Protein AF-A0A8J7QX78-F1 (afdb_monomer)

Nearest PDB structures (foldseek):
  8t4i-assembly1_B  TM=1.855E-01  e=2.824E+00  Homo sapiens
  8qoe-assembly1_A  TM=1.540E-01  e=3.090E+00  Bacillus subtilis

Radius of gyration: 25.8 Å; Cα contacts (8 Å, |Δi|>4): 229; chains: 1; bounding box: 63×53×69 Å

Secondary structure (DSSP, 8-state):
---HHHHHHHHHHHHHHHHHHHHHHHHHHHHHHTTSS-HHHHHHHHHHHHHHHHHHHHHHHHHHHHHHHHHHHHHHHHHH-TTSHHHHHHHHHHHHHHHHHHHS-HHHHHHHHHHHHHHHHHHHHHTSS-HHHHHHHHHHHHHHHHHHHHHHHHHHHHHHHHHHHHHHHHHHHHHHHHHHHHHHHTTSS-HHHHHHHHHHHHHHHHHHHHHHHHHHHHHHHHHHHHHHHHHHHHS--TT----TTT-PPPP-PPPHHHHS-PEEETTEEE-HHHHHHHHHHHHHHHH---HHHHHHHHHHHHHHHHTTT--HHHHHHHHHHHHTT--

Solvent-accessible surface area (backbone atoms only — not comparable to full-atom values): 18054 Å² total; per-residue (Å²): 131,80,57,72,70,57,52,54,52,51,41,55,51,38,52,51,54,41,52,52,39,53,49,52,53,39,51,52,24,48,37,39,74,72,62,79,38,60,63,81,75,45,48,65,56,50,53,50,44,48,54,50,41,51,57,37,51,58,50,41,50,58,40,48,54,52,50,50,53,50,46,53,50,48,53,56,51,42,72,75,39,82,83,48,84,62,38,58,59,49,50,55,48,47,49,54,52,52,50,54,59,69,66,52,55,66,66,58,51,55,47,52,52,43,53,50,55,34,47,53,55,40,37,44,74,71,64,76,42,52,70,68,58,50,53,53,54,49,52,58,46,49,56,50,52,51,54,52,49,52,54,45,52,54,52,50,51,55,49,49,51,52,39,62,65,44,48,62,54,49,53,49,48,54,49,50,53,52,51,50,50,50,40,37,73,76,63,78,41,56,71,71,58,44,52,56,55,46,54,57,46,52,54,51,42,52,53,52,53,53,50,43,51,52,48,49,53,46,49,54,57,50,51,51,51,54,48,50,44,52,45,48,67,75,52,70,55,91,76,63,66,75,44,57,79,71,49,59,74,72,77,82,65,73,50,73,77,72,66,42,72,58,46,74,56,90,94,44,73,30,38,65,64,56,43,46,53,52,35,48,52,54,48,29,68,76,67,72,45,59,73,70,59,33,51,54,50,51,56,50,51,41,49,59,35,35,76,72,73,39,52,75,64,56,25,43,50,51,53,41,38,54,72,70,67,58,126

Foldseek 3Di:
DDDPVVLLVQLLVLLVQLVVLLVVLLVLLVCCVVVVDPQVVSVVVNVVSLVSLVVSVVVNVVSLVVLVVVLVVLVVVCVVCVDDPVNVVSVVSNVSSVVSVVPRDLVSLLVSLVSNLLVLLQCVLVVVDDPVRSVVVLVVSVVSLVVSVVVLVVVLVVLVVVLVVLVVVLVVLVVVLVVLVVCVVVPVDDPVVSVVVNVVSVVVNVVSVVLSVLSVQLSVLSVVSSVVSVCCSVCVDSPDHPGSVVSDDRPDRCDVLNSQQFDDQPNDTHHLVRLLVLLLVLLCVVPVDDSVVSNVVLVVQLVVVVVVVDDSSRSSSVSNCVSVVND

Mean predicted aligned error: 10.81 Å

pLDDT: mean 86.34, std 10.12, range [42.53, 98.62]

Sequence (327 aa):
MAEPSDLLNKFRKCVQEIEEMIGRLQDLARLVRSGEIPKEAAEPLKDEYMRGLLGHAERFFTLEDGLEAERARIRLELERHRSSKKTRALEARIGQIEDAFKSVNLQVELMTVKYYLMFLSSAMKRGEMTKEEFDKQRDVYRHFLDSVAERWAYQKNELNKGISGLEPQLESITSDLKELWVRHTVGEIPQAEYNSARTRLEEKLKSVESSIEKYRRYIDAVDARVFECYLLYTQPNPEVSFDFESITPPEELPKITDLEGKVKVGDELLTPQELYDRTLYQYSLIWGMGSASTKSNLEKDIRKLMEKGMTREQALVYLNESVRGKR

Structure (mmCIF, N/CA/C/O backbone):
data_AF-A0A8J7QX78-F1
#
_entry.id   AF-A0A8J7QX78-F1
#
loop_
_atom_site.group_PDB
_atom_site.id
_atom_site.type_symbol
_atom_site.label_atom_id
_atom_site.label_alt_id
_atom_site.label_comp_id
_atom_site.label_asym_id
_atom_site.label_entity_id
_atom_site.label_seq_id
_atom_site.pdbx_PDB_ins_code
_atom_site.Cartn_x
_atom_site.Cartn_y
_atom_site.Cartn_z
_atom_site.occupancy
_atom_site.B_iso_or_equiv
_atom_site.auth_seq_id
_atom_site.auth_comp_id
_atom_site.auth_asym_id
_atom_site.auth_atom_id
_atom_site.pdbx_PDB_model_num
ATOM 1 N N . MET A 1 1 ? 26.002 19.040 -6.452 1.00 47.28 1 MET A N 1
ATOM 2 C CA . MET A 1 1 ? 24.983 18.263 -5.716 1.00 47.28 1 MET A CA 1
ATOM 3 C C . MET A 1 1 ? 23.673 19.009 -5.864 1.00 47.28 1 MET A C 1
ATOM 5 O O . MET A 1 1 ? 23.673 20.205 -5.602 1.00 47.28 1 MET A O 1
ATOM 9 N N . ALA A 1 2 ? 22.631 18.365 -6.394 1.00 51.84 2 ALA A N 1
ATOM 10 C CA . ALA A 1 2 ? 21.317 18.990 -6.544 1.00 51.84 2 ALA A CA 1
ATOM 11 C C . ALA A 1 2 ? 20.774 19.419 -5.173 1.00 51.84 2 ALA A C 1
ATOM 13 O O . ALA A 1 2 ? 21.079 18.775 -4.166 1.00 51.84 2 ALA A O 1
ATOM 14 N N . GLU A 1 3 ? 19.999 20.505 -5.123 1.00 72.69 3 GLU A N 1
ATOM 15 C CA . GLU A 1 3 ? 19.320 20.862 -3.883 1.00 72.69 3 GLU A CA 1
ATOM 16 C C . GLU A 1 3 ? 18.364 19.729 -3.476 1.00 72.69 3 GLU A C 1
ATOM 18 O O . GLU A 1 3 ? 17.693 19.142 -4.318 1.00 72.69 3 GLU A O 1
ATOM 23 N N . PRO A 1 4 ? 18.242 19.402 -2.191 1.00 69.00 4 PRO A N 1
ATOM 24 C CA . PRO A 1 4 ? 17.438 18.257 -1.766 1.00 69.00 4 PRO A CA 1
ATOM 25 C C . PRO A 1 4 ? 15.946 18.318 -2.110 1.00 69.00 4 PRO A C 1
ATOM 27 O O . PRO A 1 4 ? 15.299 17.286 -2.263 1.00 69.00 4 PRO A O 1
ATOM 30 N N . SER A 1 5 ? 15.405 19.531 -2.244 1.00 80.19 5 SER A N 1
ATOM 31 C CA . SER A 1 5 ? 14.045 19.759 -2.743 1.00 80.19 5 SER A CA 1
ATOM 32 C C . SER A 1 5 ? 13.903 19.324 -4.210 1.00 80.19 5 SER A C 1
ATOM 34 O O . SER A 1 5 ? 12.890 18.748 -4.602 1.00 80.19 5 SER A O 1
ATOM 36 N N . ASP A 1 6 ? 14.951 19.520 -5.013 1.00 92.00 6 ASP A N 1
ATOM 37 C CA . ASP A 1 6 ? 15.005 19.095 -6.414 1.00 92.00 6 ASP A CA 1
ATOM 38 C C . ASP A 1 6 ? 15.004 17.562 -6.535 1.00 92.00 6 ASP A C 1
ATOM 40 O O . ASP A 1 6 ? 14.311 17.014 -7.390 1.00 92.00 6 ASP A O 1
ATOM 44 N N . LEU A 1 7 ? 15.688 16.848 -5.630 1.00 93.00 7 LEU A N 1
ATOM 45 C CA . LEU A 1 7 ? 15.705 15.380 -5.628 1.00 93.00 7 LEU A CA 1
ATOM 46 C C . LEU A 1 7 ? 14.317 14.780 -5.342 1.00 93.00 7 LEU A C 1
ATOM 48 O O . LEU A 1 7 ? 13.874 13.892 -6.069 1.00 93.00 7 LEU A O 1
ATOM 52 N N . LEU A 1 8 ? 13.601 15.308 -4.344 1.00 91.75 8 LEU A N 1
ATOM 53 C CA . LEU A 1 8 ? 12.232 14.882 -4.025 1.00 91.75 8 LEU A CA 1
ATOM 54 C C . LEU A 1 8 ? 11.259 15.142 -5.180 1.00 91.75 8 LEU A C 1
ATOM 56 O O . LEU A 1 8 ? 10.433 14.290 -5.502 1.00 91.75 8 LEU A O 1
ATOM 60 N N . ASN A 1 9 ? 11.359 16.308 -5.822 1.00 93.56 9 ASN A N 1
ATOM 61 C CA . ASN A 1 9 ? 10.498 16.644 -6.955 1.00 93.56 9 ASN A CA 1
ATOM 62 C C . ASN A 1 9 ? 10.783 15.747 -8.164 1.00 93.56 9 ASN A C 1
ATOM 64 O O . ASN A 1 9 ? 9.847 15.274 -8.808 1.00 93.56 9 ASN A O 1
ATOM 68 N N . LYS A 1 10 ? 12.060 15.458 -8.443 1.00 95.38 10 LYS A N 1
ATOM 69 C CA . LYS A 1 10 ? 12.460 14.499 -9.480 1.00 95.38 10 LYS A CA 1
ATOM 70 C C . LYS A 1 10 ? 11.938 13.100 -9.187 1.00 95.38 10 LYS A C 1
ATOM 72 O O . LYS A 1 10 ? 11.424 12.463 -10.100 1.00 95.38 10 LYS A O 1
ATOM 77 N N . PHE A 1 11 ? 12.027 12.650 -7.937 1.00 92.81 11 PHE A N 1
ATOM 78 C CA . PHE A 1 11 ? 11.501 11.354 -7.515 1.00 92.81 11 PHE A CA 1
ATOM 79 C C . PHE A 1 11 ? 9.991 11.255 -7.746 1.00 92.81 11 PHE A C 1
ATOM 81 O O . PHE A 1 11 ? 9.547 10.374 -8.475 1.00 92.81 11 PHE A O 1
ATOM 88 N N . ARG A 1 12 ? 9.207 12.215 -7.237 1.00 91.94 12 ARG A N 1
ATOM 89 C CA . ARG A 1 12 ? 7.745 12.246 -7.433 1.00 91.94 12 ARG A CA 1
ATOM 90 C C . ARG A 1 12 ? 7.354 12.281 -8.907 1.00 91.94 12 ARG A C 1
ATOM 92 O O . ARG A 1 12 ? 6.468 11.545 -9.325 1.00 91.94 12 ARG A O 1
ATOM 99 N N . LYS A 1 13 ? 8.045 13.099 -9.706 1.00 95.12 13 LYS A N 1
ATOM 100 C CA . LYS A 1 13 ? 7.827 13.154 -11.154 1.00 95.12 13 LYS A CA 1
ATOM 101 C C . LYS A 1 13 ? 8.140 11.812 -11.820 1.00 95.12 13 LYS A C 1
ATOM 103 O O . LYS A 1 13 ? 7.402 11.379 -12.693 1.00 95.12 13 LYS A O 1
ATOM 108 N N . CYS A 1 14 ? 9.217 11.148 -11.405 1.00 94.12 14 CYS A N 1
ATOM 109 C CA . CYS A 1 14 ? 9.589 9.838 -11.928 1.00 94.12 14 CYS A CA 1
ATOM 110 C C . CYS A 1 14 ? 8.524 8.780 -11.619 1.00 94.12 14 CYS A C 1
ATOM 112 O O . CYS A 1 14 ? 8.168 8.020 -12.511 1.00 94.12 14 CYS A O 1
ATOM 114 N N . VAL A 1 15 ? 7.983 8.774 -10.397 1.00 90.50 15 VAL A N 1
ATOM 115 C CA . VAL A 1 15 ? 6.870 7.894 -10.002 1.00 90.50 15 VAL A CA 1
ATOM 116 C C . VAL A 1 15 ? 5.646 8.143 -10.880 1.00 90.50 15 VAL A C 1
ATOM 118 O O . VAL A 1 15 ? 5.116 7.200 -11.456 1.00 90.50 15 VAL A O 1
ATOM 121 N N . GLN A 1 16 ? 5.255 9.406 -11.067 1.00 92.12 16 GLN A N 1
ATOM 122 C CA . GLN A 1 16 ? 4.128 9.756 -11.934 1.00 92.12 16 GLN A CA 1
ATOM 123 C C . GLN A 1 16 ? 4.341 9.280 -13.382 1.00 92.12 16 GLN A C 1
ATOM 125 O O . GLN A 1 16 ? 3.436 8.725 -13.996 1.00 92.12 16 GLN A O 1
ATOM 130 N N . GLU A 1 17 ? 5.543 9.461 -13.936 1.00 94.38 17 GLU A N 1
ATOM 131 C CA . GLU A 1 17 ? 5.867 9.001 -15.292 1.00 94.38 17 GLU A CA 1
ATOM 132 C C . GLU A 1 17 ? 5.786 7.463 -15.414 1.00 94.38 17 GLU A C 1
ATOM 134 O O . GLU A 1 17 ? 5.301 6.955 -16.425 1.00 94.38 17 GLU A O 1
ATOM 139 N N . ILE A 1 18 ? 6.192 6.715 -14.379 1.00 91.00 18 ILE A N 1
ATOM 140 C CA . ILE A 1 18 ? 6.031 5.250 -14.314 1.00 91.00 18 ILE A CA 1
ATOM 141 C C . ILE A 1 18 ? 4.548 4.865 -14.307 1.00 91.00 18 ILE A C 1
ATOM 143 O O . ILE A 1 18 ? 4.134 3.995 -15.076 1.00 91.00 18 ILE A O 1
ATOM 147 N N . GLU A 1 19 ? 3.743 5.519 -13.468 1.00 90.31 19 GLU A N 1
ATOM 148 C CA . GLU A 1 19 ? 2.299 5.280 -13.377 1.00 90.31 19 GLU A CA 1
ATOM 149 C C . GLU A 1 19 ? 1.598 5.539 -14.713 1.00 90.31 19 GLU A C 1
ATOM 151 O O . GLU A 1 19 ? 0.812 4.709 -15.175 1.00 90.31 19 GLU A O 1
ATOM 156 N N . GLU A 1 20 ? 1.930 6.648 -15.376 1.00 92.88 20 GLU A N 1
ATOM 157 C CA . GLU A 1 20 ? 1.403 6.983 -16.698 1.00 92.88 20 GLU A CA 1
ATOM 158 C C . GLU A 1 20 ? 1.789 5.937 -17.754 1.00 92.88 20 GLU A C 1
ATOM 160 O O . GLU A 1 20 ? 0.946 5.552 -18.567 1.00 92.88 20 GLU A O 1
ATOM 165 N N . MET A 1 21 ? 3.033 5.441 -17.749 1.00 93.31 21 MET A N 1
ATOM 166 C CA . MET A 1 21 ? 3.472 4.397 -18.686 1.00 93.31 21 MET A CA 1
ATOM 167 C C . MET A 1 21 ? 2.760 3.067 -18.451 1.00 93.31 21 MET A C 1
ATOM 169 O O . MET A 1 21 ? 2.314 2.430 -19.407 1.00 93.31 21 MET A O 1
ATOM 173 N N . ILE A 1 22 ? 2.606 2.658 -17.190 1.00 89.50 22 ILE A N 1
ATOM 174 C CA . ILE A 1 22 ? 1.850 1.451 -16.838 1.00 89.50 22 ILE A CA 1
ATOM 175 C C . ILE A 1 22 ? 0.388 1.592 -17.267 1.00 89.50 22 ILE A C 1
ATOM 177 O O . ILE A 1 22 ? -0.157 0.655 -17.853 1.00 89.50 22 ILE A O 1
ATOM 181 N N . GLY A 1 23 ? -0.224 2.759 -17.048 1.00 90.69 23 GLY A N 1
ATOM 182 C CA . GLY A 1 23 ? -1.581 3.051 -17.510 1.00 90.69 23 GLY A CA 1
ATOM 183 C C . GLY A 1 23 ? -1.717 2.909 -19.027 1.00 90.69 23 GLY A C 1
ATOM 184 O O . GLY A 1 23 ? -2.593 2.189 -19.502 1.00 90.69 23 GLY A O 1
ATOM 185 N N . ARG A 1 24 ? -0.789 3.491 -19.799 1.00 94.19 24 ARG A N 1
ATOM 186 C CA . ARG A 1 24 ? -0.769 3.363 -21.270 1.00 94.19 24 ARG A CA 1
ATOM 187 C C . ARG A 1 24 ? -0.612 1.915 -21.733 1.00 94.19 24 ARG A C 1
ATOM 189 O O . ARG A 1 24 ? -1.294 1.505 -22.669 1.00 94.19 24 ARG A O 1
ATOM 196 N N . LEU A 1 25 ? 0.245 1.125 -21.080 1.00 91.12 25 LEU A N 1
ATOM 197 C CA . LEU A 1 25 ? 0.401 -0.306 -21.373 1.00 91.12 25 LEU A CA 1
ATOM 198 C C . LEU A 1 25 ? -0.888 -1.093 -21.103 1.00 91.12 25 LEU A C 1
ATOM 200 O O . LEU A 1 25 ? -1.265 -1.954 -21.899 1.00 91.12 25 LEU A O 1
ATOM 204 N N . GLN A 1 26 ? -1.579 -0.794 -20.003 1.00 89.88 26 GLN A N 1
ATOM 205 C CA . GLN A 1 26 ? -2.847 -1.433 -19.650 1.00 89.88 26 GLN A CA 1
ATOM 206 C C . GLN A 1 26 ? -3.974 -1.053 -20.611 1.00 89.88 26 GLN A C 1
ATOM 208 O O . GLN A 1 26 ? -4.735 -1.928 -21.029 1.00 89.88 26 GLN A O 1
ATOM 213 N N . ASP A 1 27 ? -4.066 0.222 -20.993 1.00 93.06 27 ASP A N 1
ATOM 214 C CA . ASP A 1 27 ? -5.025 0.699 -21.990 1.00 93.06 27 ASP A CA 1
ATOM 215 C C . ASP A 1 27 ? -4.774 0.042 -23.351 1.00 93.06 27 ASP A C 1
ATOM 217 O O . ASP A 1 27 ? -5.713 -0.453 -23.974 1.00 93.06 27 ASP A O 1
ATOM 221 N N . LEU A 1 28 ? -3.510 -0.044 -23.778 1.00 94.31 28 LEU A N 1
ATOM 222 C CA . LEU A 1 28 ? -3.126 -0.731 -25.010 1.00 94.31 28 LEU A CA 1
ATOM 223 C C . LEU A 1 28 ? -3.538 -2.211 -24.970 1.00 94.31 28 LEU A C 1
ATOM 225 O O . LEU A 1 28 ? -4.169 -2.703 -25.903 1.00 94.31 28 LEU A O 1
ATOM 229 N N . ALA A 1 29 ? -3.268 -2.907 -23.861 1.00 90.62 29 ALA A N 1
ATOM 230 C CA . ALA A 1 29 ? -3.693 -4.292 -23.673 1.00 90.62 29 ALA A CA 1
ATOM 231 C C . ALA A 1 29 ? -5.220 -4.453 -23.665 1.00 90.62 29 ALA A C 1
ATOM 233 O O . ALA A 1 29 ? -5.739 -5.432 -24.203 1.00 90.62 29 ALA A O 1
ATOM 234 N N . ARG A 1 30 ? -5.960 -3.496 -23.087 1.00 94.00 30 ARG A N 1
ATOM 235 C CA . ARG A 1 30 ? -7.429 -3.484 -23.127 1.00 94.00 30 ARG A CA 1
ATOM 236 C C . ARG A 1 30 ? -7.941 -3.383 -24.562 1.00 94.00 30 ARG A C 1
ATOM 238 O O . ARG A 1 30 ? -8.794 -4.188 -24.916 1.00 94.00 30 ARG A O 1
ATOM 245 N N . LEU A 1 31 ? -7.413 -2.454 -25.362 1.00 95.00 31 LEU A N 1
ATOM 246 C CA . LEU A 1 31 ? -7.828 -2.249 -26.758 1.00 95.00 31 LEU A CA 1
ATOM 247 C C . LEU A 1 31 ? -7.549 -3.477 -27.637 1.00 95.00 31 LEU A C 1
ATOM 249 O O . LEU A 1 31 ? -8.357 -3.825 -28.496 1.00 95.00 31 LEU A O 1
ATOM 253 N N . VAL A 1 32 ? -6.424 -4.164 -27.408 1.00 93.44 32 VAL A N 1
ATOM 254 C CA . VAL A 1 32 ? -6.126 -5.432 -28.096 1.00 93.44 32 VAL A CA 1
ATOM 255 C C . VAL A 1 32 ? -7.133 -6.512 -27.691 1.00 93.44 32 VAL A C 1
ATOM 257 O O . VAL A 1 32 ? -7.683 -7.192 -28.553 1.00 93.44 32 VAL A O 1
ATOM 260 N N . ARG A 1 33 ? -7.425 -6.660 -26.390 1.00 92.25 33 ARG A N 1
ATOM 261 C CA . ARG A 1 33 ? -8.379 -7.668 -25.888 1.00 92.25 33 ARG A CA 1
ATOM 262 C C . ARG A 1 33 ? -9.821 -7.421 -26.328 1.00 92.25 33 ARG A C 1
ATOM 264 O O . ARG A 1 33 ? -10.547 -8.387 -26.540 1.00 92.25 33 ARG A O 1
ATOM 271 N N . SER A 1 34 ? -10.245 -6.163 -26.450 1.00 94.44 34 SER A N 1
ATOM 272 C CA . SER A 1 34 ? -11.575 -5.823 -26.972 1.00 94.44 34 SER A CA 1
ATOM 273 C C . SER A 1 34 ? -11.683 -6.002 -28.490 1.00 94.44 34 SER A C 1
ATOM 275 O O . SER A 1 34 ? -12.790 -5.964 -29.024 1.00 94.44 34 SER A O 1
ATOM 277 N N . GLY A 1 35 ? -10.561 -6.223 -29.185 1.00 95.50 35 GLY A N 1
ATOM 278 C CA . GLY A 1 35 ? -10.503 -6.328 -30.641 1.00 95.50 35 GLY A CA 1
ATOM 279 C C . GLY A 1 35 ? -10.610 -4.980 -31.359 1.00 95.50 35 GLY A C 1
ATOM 280 O O . GLY A 1 35 ? -10.781 -4.958 -32.575 1.00 95.50 35 GLY A O 1
ATOM 281 N N . GLU A 1 36 ? -10.513 -3.859 -30.633 1.00 97.12 36 GLU A N 1
ATOM 282 C CA . GLU A 1 36 ? -10.539 -2.508 -31.211 1.00 97.12 36 GLU A CA 1
ATOM 283 C C . GLU A 1 36 ? -9.290 -2.216 -32.050 1.00 97.12 36 GLU A C 1
ATOM 285 O O . GLU A 1 36 ? -9.363 -1.467 -33.025 1.00 97.12 36 GLU A O 1
ATOM 290 N N . ILE A 1 37 ? -8.153 -2.823 -31.695 1.00 96.88 37 ILE A N 1
ATOM 291 C CA . ILE A 1 37 ? -6.910 -2.758 -32.469 1.00 96.88 37 ILE A CA 1
ATOM 292 C C . ILE A 1 37 ? -6.313 -4.160 -32.665 1.00 96.88 37 ILE A C 1
ATOM 294 O O . ILE A 1 37 ? -6.355 -4.980 -31.744 1.00 96.88 37 ILE A O 1
ATOM 298 N N . PRO A 1 38 ? -5.724 -4.456 -33.837 1.00 95.75 38 PRO A N 1
ATOM 299 C CA . PRO A 1 38 ? -5.038 -5.721 -34.056 1.00 95.75 38 PRO A CA 1
ATOM 300 C C . PRO A 1 38 ? -3.733 -5.783 -33.249 1.00 95.75 38 PRO A C 1
ATOM 302 O O . PRO A 1 38 ? -3.036 -4.776 -33.079 1.00 95.75 38 PRO A O 1
ATOM 305 N N . LYS A 1 39 ? -3.380 -6.986 -32.782 1.00 93.81 39 LYS A N 1
ATOM 306 C CA . LYS A 1 39 ? -2.194 -7.241 -31.948 1.00 93.81 39 LYS A CA 1
ATOM 307 C C . LYS A 1 39 ? -0.908 -6.776 -32.630 1.00 93.81 39 LYS A C 1
ATOM 309 O O . LYS A 1 39 ? -0.051 -6.170 -31.996 1.00 93.81 39 LYS A O 1
ATOM 314 N N . GLU A 1 40 ? -0.807 -6.998 -33.934 1.00 94.31 40 GLU A N 1
ATOM 315 C CA . GLU A 1 40 ? 0.354 -6.662 -34.756 1.00 94.31 40 GLU A CA 1
ATOM 316 C C . GLU A 1 40 ? 0.592 -5.148 -34.824 1.00 94.31 40 GLU A C 1
ATOM 318 O O . GLU A 1 40 ? 1.738 -4.708 -34.861 1.00 94.31 40 GLU A O 1
ATOM 323 N N . ALA A 1 41 ? -0.476 -4.341 -34.805 1.00 94.62 41 ALA A N 1
ATOM 324 C CA . ALA A 1 41 ? -0.363 -2.882 -34.797 1.00 94.62 41 ALA A CA 1
ATOM 325 C C . ALA A 1 41 ? -0.011 -2.328 -33.407 1.00 94.62 41 ALA A C 1
ATOM 327 O O . ALA A 1 41 ? 0.589 -1.259 -33.306 1.00 94.62 41 ALA A O 1
ATOM 328 N N . ALA A 1 42 ? -0.377 -3.044 -32.342 1.00 94.19 42 ALA A N 1
ATOM 329 C CA . ALA A 1 42 ? -0.098 -2.654 -30.963 1.00 94.19 42 ALA A CA 1
ATOM 330 C C . ALA A 1 42 ? 1.324 -3.026 -30.509 1.00 94.19 42 ALA A C 1
ATOM 332 O O . ALA A 1 42 ? 1.880 -2.368 -29.630 1.00 94.19 42 ALA A O 1
ATOM 333 N N . GLU A 1 43 ? 1.925 -4.063 -31.096 1.00 91.25 43 GLU A N 1
ATOM 334 C CA . GLU A 1 43 ? 3.228 -4.598 -30.680 1.00 91.25 43 GLU A CA 1
ATOM 335 C C . GLU A 1 43 ? 4.363 -3.546 -30.677 1.00 91.25 43 GLU A C 1
ATOM 337 O O . GLU A 1 43 ? 5.057 -3.444 -29.663 1.00 91.25 43 GLU A O 1
ATOM 342 N N . PRO A 1 44 ? 4.525 -2.678 -31.703 1.00 92.62 44 PRO A N 1
ATOM 343 C CA . PRO A 1 44 ? 5.571 -1.652 -31.685 1.00 92.62 44 PRO A CA 1
ATOM 344 C C . PRO A 1 44 ? 5.393 -0.623 -30.560 1.00 92.62 44 PRO A C 1
ATOM 346 O O . PRO A 1 44 ? 6.376 -0.192 -29.956 1.00 92.62 44 PRO A O 1
ATOM 349 N N . LEU A 1 45 ? 4.142 -0.251 -30.253 1.00 94.69 45 LEU A N 1
ATOM 350 C CA . LEU A 1 45 ? 3.818 0.675 -29.161 1.00 94.69 45 LEU A CA 1
ATOM 351 C C . LEU A 1 45 ? 4.085 0.040 -27.800 1.00 94.69 45 LEU A C 1
ATOM 353 O O . LEU A 1 45 ? 4.609 0.700 -26.905 1.00 94.69 45 LEU A O 1
ATOM 357 N N . LYS A 1 46 ? 3.770 -1.252 -27.649 1.00 91.56 46 LYS A N 1
ATOM 358 C CA . LYS A 1 46 ? 4.107 -2.015 -26.445 1.00 91.56 46 LYS A CA 1
ATOM 359 C C . LYS A 1 46 ? 5.613 -1.967 -26.202 1.00 91.56 46 LYS A C 1
ATOM 361 O O . LYS A 1 46 ? 6.030 -1.606 -25.108 1.00 91.56 46 LYS A O 1
ATOM 366 N N . ASP A 1 47 ? 6.425 -2.257 -27.215 1.00 88.62 47 ASP A N 1
ATOM 367 C CA . ASP A 1 47 ? 7.884 -2.226 -27.084 1.00 88.62 47 ASP A CA 1
ATOM 368 C C . ASP A 1 47 ? 8.423 -0.823 -26.767 1.00 88.62 47 ASP A C 1
ATOM 370 O O . ASP A 1 47 ? 9.360 -0.679 -25.980 1.00 88.62 47 ASP A O 1
ATOM 374 N N . GLU A 1 48 ? 7.839 0.225 -27.354 1.00 92.56 48 GLU A N 1
ATOM 375 C CA . GLU A 1 48 ? 8.179 1.615 -27.039 1.00 92.56 48 GLU A CA 1
ATOM 376 C C . GLU A 1 48 ? 7.872 1.963 -25.579 1.00 92.56 48 GLU A C 1
ATOM 378 O O . GLU A 1 48 ? 8.760 2.430 -24.862 1.00 92.56 48 GLU A O 1
ATOM 383 N N . TYR A 1 49 ? 6.650 1.691 -25.115 1.00 93.25 49 TYR A N 1
ATOM 384 C CA . TYR A 1 49 ? 6.244 1.964 -23.736 1.00 93.25 49 TYR A CA 1
ATOM 385 C C . TYR A 1 49 ? 7.050 1.149 -22.733 1.00 93.25 49 TYR A C 1
ATOM 387 O O . TYR A 1 49 ? 7.412 1.669 -21.682 1.00 93.25 49 TYR A O 1
ATOM 395 N N . MET A 1 50 ? 7.395 -0.094 -23.068 1.00 87.31 50 MET A N 1
ATOM 396 C CA . MET A 1 50 ? 8.249 -0.925 -22.226 1.00 87.31 50 MET A CA 1
ATOM 397 C C . MET A 1 50 ? 9.657 -0.354 -22.122 1.00 87.31 50 MET A C 1
ATOM 399 O O . MET A 1 50 ? 10.145 -0.181 -21.011 1.00 87.31 50 MET A O 1
ATOM 403 N N . ARG A 1 51 ? 10.294 0.023 -23.237 1.00 88.44 51 ARG A N 1
ATOM 404 C CA . ARG A 1 51 ? 11.605 0.697 -23.196 1.00 88.44 51 ARG A CA 1
ATOM 405 C C . ARG A 1 51 ? 11.556 1.993 -22.385 1.00 88.44 51 ARG A C 1
ATOM 407 O O . ARG A 1 51 ? 12.474 2.255 -21.610 1.00 88.44 51 ARG A O 1
ATOM 414 N N . GLY A 1 52 ? 10.479 2.768 -22.523 1.00 90.75 52 GLY A N 1
ATOM 415 C CA . GLY A 1 52 ? 10.228 3.946 -21.693 1.00 90.75 52 GLY A CA 1
ATOM 416 C C . GLY A 1 52 ? 10.159 3.590 -20.207 1.00 90.75 52 GLY A C 1
ATOM 417 O O . GLY A 1 52 ? 10.887 4.167 -19.401 1.00 90.75 52 GLY A O 1
ATOM 418 N N . LEU A 1 53 ? 9.346 2.593 -19.849 1.00 89.44 53 LEU A N 1
ATOM 419 C CA . LEU A 1 53 ? 9.189 2.105 -18.480 1.00 89.44 53 LEU A CA 1
ATOM 420 C C . LEU A 1 53 ? 10.519 1.634 -17.876 1.00 89.44 53 LEU A C 1
ATOM 422 O O . LEU A 1 53 ? 10.807 1.992 -16.737 1.00 89.44 53 LEU A O 1
ATOM 426 N N . LEU A 1 54 ? 11.352 0.906 -18.631 1.00 85.88 54 LEU A N 1
ATOM 427 C CA . LEU A 1 54 ? 12.690 0.501 -18.181 1.00 85.88 54 LEU A CA 1
ATOM 428 C C . LEU A 1 54 ? 13.550 1.720 -17.828 1.00 85.88 54 LEU A C 1
ATOM 430 O O . LEU A 1 54 ? 14.120 1.782 -16.741 1.00 85.88 54 LEU A O 1
ATOM 434 N N . GLY A 1 55 ? 13.600 2.715 -18.719 1.00 89.12 55 GLY A N 1
ATOM 435 C CA . GLY A 1 55 ? 14.364 3.938 -18.481 1.00 89.12 55 GLY A CA 1
ATOM 436 C C . GLY A 1 55 ? 13.850 4.726 -17.273 1.00 89.12 55 GLY A C 1
ATOM 437 O O . GLY A 1 55 ? 14.636 5.285 -16.506 1.00 89.12 55 GLY A O 1
ATOM 438 N N . HIS A 1 56 ? 12.533 4.755 -17.056 1.00 91.44 56 HIS A N 1
ATOM 439 C CA . HIS A 1 56 ? 11.956 5.367 -15.861 1.00 91.44 56 HIS A CA 1
ATOM 440 C C . HIS A 1 56 ? 12.266 4.569 -14.587 1.00 91.44 56 HIS A C 1
ATOM 442 O O . HIS A 1 56 ? 12.565 5.190 -13.569 1.00 91.44 56 HIS A O 1
ATOM 448 N N . ALA A 1 57 ? 12.265 3.235 -14.638 1.00 86.31 57 ALA A N 1
ATOM 449 C CA . ALA A 1 57 ? 12.619 2.374 -13.510 1.00 86.31 57 ALA A CA 1
ATOM 450 C C . ALA A 1 57 ? 14.087 2.561 -13.086 1.00 86.31 57 ALA A C 1
ATOM 452 O O . ALA A 1 57 ? 14.368 2.791 -11.915 1.00 86.31 57 ALA A O 1
ATOM 453 N N . GLU A 1 58 ? 15.027 2.582 -14.033 1.00 86.31 58 GLU A N 1
ATOM 454 C CA . GLU A 1 58 ? 16.450 2.830 -13.743 1.00 86.31 58 GLU A CA 1
ATOM 455 C C . GLU A 1 58 ? 16.682 4.194 -13.074 1.00 86.31 58 GLU A C 1
ATOM 457 O O . GLU A 1 58 ? 17.422 4.328 -12.091 1.00 86.31 58 GLU A O 1
ATOM 462 N N . ARG A 1 59 ? 16.006 5.232 -13.579 1.00 91.56 59 ARG A N 1
ATOM 463 C CA . ARG A 1 59 ? 16.033 6.559 -12.956 1.00 91.56 59 ARG A CA 1
ATOM 464 C C . ARG A 1 59 ? 15.385 6.553 -11.576 1.00 91.56 59 ARG A C 1
ATOM 466 O O . ARG A 1 59 ? 15.879 7.253 -10.698 1.00 91.56 59 ARG A O 1
ATOM 473 N N . PHE A 1 60 ? 14.294 5.811 -11.390 1.00 89.81 60 PHE A N 1
ATOM 47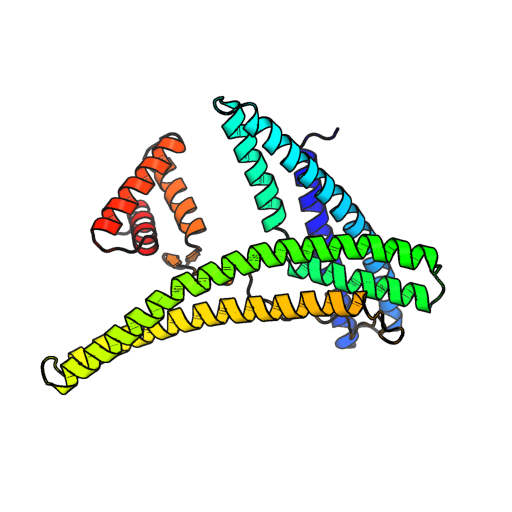4 C CA . PHE A 1 60 ? 13.640 5.667 -10.094 1.00 89.81 60 PHE A CA 1
ATOM 475 C C . PHE A 1 60 ? 14.625 5.117 -9.060 1.00 89.81 60 PHE A C 1
ATOM 477 O O . PHE A 1 60 ? 14.772 5.753 -8.022 1.00 89.81 60 PHE A O 1
ATOM 484 N N . PHE A 1 61 ? 15.398 4.072 -9.384 1.00 83.38 61 PHE A N 1
ATOM 485 C CA . PHE A 1 61 ? 16.436 3.540 -8.483 1.00 83.38 61 PHE A CA 1
ATOM 486 C C . PHE A 1 61 ? 17.509 4.558 -8.156 1.00 83.38 61 PHE A C 1
ATOM 488 O O . PHE A 1 61 ? 17.835 4.780 -6.997 1.00 83.38 61 PHE A O 1
ATOM 495 N N . THR A 1 62 ? 18.002 5.256 -9.174 1.00 89.62 62 THR A N 1
ATOM 496 C CA . THR A 1 62 ? 19.021 6.290 -8.963 1.00 89.62 62 THR A CA 1
ATOM 497 C C . THR A 1 62 ? 18.520 7.391 -8.016 1.00 89.62 62 THR A C 1
ATOM 499 O O . THR A 1 62 ? 19.276 7.927 -7.204 1.00 89.62 62 THR A O 1
ATOM 502 N N . LEU A 1 63 ? 17.239 7.759 -8.124 1.00 92.19 63 LEU A N 1
ATOM 503 C CA . LEU A 1 63 ? 16.615 8.770 -7.274 1.00 92.19 63 LEU A CA 1
ATOM 504 C C . LEU A 1 63 ? 16.316 8.231 -5.868 1.00 92.19 63 LEU A C 1
ATOM 506 O O . LEU A 1 63 ? 16.530 8.956 -4.898 1.00 92.19 63 LEU A O 1
ATOM 510 N N . GLU A 1 64 ? 15.865 6.984 -5.759 1.00 88.38 64 GLU A N 1
ATOM 511 C CA . GLU A 1 64 ? 15.641 6.265 -4.502 1.00 88.38 64 GLU A CA 1
ATOM 512 C C . GLU A 1 64 ? 16.937 6.145 -3.691 1.00 88.38 64 GLU A C 1
ATOM 514 O O . GLU A 1 64 ? 16.976 6.608 -2.550 1.00 88.38 64 GLU A O 1
ATOM 519 N N . ASP A 1 65 ? 18.018 5.649 -4.296 1.00 87.62 65 ASP A N 1
ATOM 520 C CA . ASP A 1 65 ? 19.338 5.541 -3.664 1.00 87.62 65 ASP A CA 1
ATOM 521 C C . ASP A 1 65 ? 19.837 6.906 -3.178 1.00 87.62 65 ASP A C 1
ATOM 523 O O . ASP A 1 65 ? 20.364 7.048 -2.072 1.00 87.62 65 ASP A O 1
ATOM 527 N N . GLY A 1 66 ? 19.635 7.947 -3.992 1.00 91.88 66 GLY A N 1
ATOM 528 C CA . GLY A 1 66 ? 19.973 9.317 -3.621 1.00 91.88 66 GLY A CA 1
ATOM 529 C C . GLY A 1 66 ? 19.179 9.817 -2.411 1.00 91.88 66 GLY A C 1
ATOM 530 O O . GLY A 1 66 ? 19.740 10.486 -1.538 1.00 91.88 66 GLY A O 1
ATOM 531 N N . LEU A 1 67 ? 17.881 9.507 -2.345 1.00 91.62 67 LEU A N 1
ATOM 532 C CA . LEU A 1 67 ? 17.020 9.885 -1.224 1.00 91.62 67 LEU A CA 1
ATOM 533 C C . LEU A 1 67 ? 17.384 9.116 0.045 1.00 91.62 67 LEU A C 1
ATOM 535 O O . LEU A 1 67 ? 17.414 9.717 1.121 1.00 91.62 67 LEU A O 1
ATOM 539 N N . GLU A 1 68 ? 17.702 7.829 -0.066 1.00 88.75 68 GLU A N 1
ATOM 540 C CA . GLU A 1 68 ? 18.111 7.007 1.071 1.00 88.75 68 GLU A CA 1
ATOM 541 C C . GLU A 1 68 ? 19.476 7.449 1.616 1.00 88.75 68 GLU A C 1
ATOM 543 O O . GLU A 1 68 ? 19.639 7.611 2.829 1.00 88.75 68 GLU A O 1
ATOM 548 N N . ALA A 1 69 ? 20.434 7.767 0.739 1.00 91.00 69 ALA A N 1
ATOM 549 C CA . ALA A 1 69 ? 21.722 8.334 1.134 1.00 91.00 69 ALA A CA 1
ATOM 550 C C . ALA A 1 69 ? 21.554 9.675 1.871 1.00 91.00 69 ALA A C 1
ATOM 552 O O . ALA A 1 69 ? 22.186 9.911 2.908 1.00 91.00 69 ALA A O 1
ATOM 553 N N . GLU A 1 70 ? 20.667 10.546 1.381 1.00 92.19 70 GLU A N 1
ATOM 554 C CA . GLU A 1 70 ? 20.367 11.812 2.049 1.00 92.19 70 GLU A CA 1
ATOM 555 C C . GLU A 1 70 ? 19.647 11.588 3.388 1.00 92.19 70 GLU A C 1
ATOM 557 O O . GLU A 1 70 ? 19.973 12.245 4.378 1.00 92.19 70 GLU A O 1
ATOM 562 N N . ARG A 1 71 ? 18.724 10.621 3.470 1.00 91.12 71 ARG A N 1
ATOM 563 C CA . ARG A 1 71 ? 18.061 10.230 4.723 1.00 91.12 71 ARG A CA 1
ATOM 564 C C . ARG A 1 71 ? 19.077 9.753 5.760 1.00 91.12 71 ARG A C 1
ATOM 566 O O . ARG A 1 71 ? 19.047 10.219 6.901 1.00 91.12 71 ARG A O 1
ATOM 573 N N . ALA A 1 72 ? 19.996 8.870 5.371 1.00 89.00 72 ALA A N 1
ATOM 574 C CA . ALA A 1 72 ? 21.059 8.363 6.236 1.00 89.00 72 ALA A CA 1
ATOM 575 C C . ALA A 1 72 ? 21.975 9.493 6.728 1.00 89.00 72 ALA A C 1
ATOM 577 O O . ALA A 1 72 ? 22.272 9.587 7.922 1.00 89.00 72 ALA A O 1
ATOM 578 N N . ARG A 1 73 ? 22.354 10.414 5.834 1.00 93.12 73 ARG A N 1
ATOM 579 C CA . ARG A 1 73 ? 23.124 11.609 6.191 1.00 93.12 73 ARG A CA 1
ATOM 580 C C . ARG A 1 73 ? 22.392 12.477 7.216 1.00 93.12 73 ARG A C 1
ATOM 582 O O . ARG A 1 73 ? 22.995 12.867 8.216 1.00 93.12 73 ARG A O 1
ATOM 589 N N . ILE A 1 74 ? 21.106 12.760 7.002 1.00 91.94 74 ILE A N 1
ATOM 590 C CA . ILE A 1 74 ? 20.304 13.571 7.928 1.00 91.94 74 ILE A CA 1
ATOM 591 C C . ILE A 1 74 ? 20.203 12.891 9.302 1.00 91.94 74 ILE A C 1
ATOM 593 O O . ILE A 1 74 ? 20.339 13.566 10.324 1.00 91.94 74 ILE A O 1
ATOM 597 N N . ARG A 1 75 ? 20.022 11.563 9.352 1.00 90.50 75 ARG A N 1
ATOM 598 C CA . ARG A 1 75 ? 20.001 10.799 10.613 1.00 90.50 75 ARG A CA 1
ATOM 599 C C . ARG A 1 75 ? 21.319 10.932 11.386 1.00 90.50 75 ARG A C 1
ATOM 601 O O . ARG A 1 75 ? 21.289 11.227 12.579 1.00 90.50 75 ARG A O 1
ATOM 608 N N . LEU A 1 76 ? 22.464 10.831 10.709 1.00 91.06 76 LEU A N 1
ATOM 609 C CA . LEU A 1 76 ? 23.777 11.056 11.331 1.00 91.06 76 LEU A CA 1
ATOM 610 C C . LEU A 1 76 ? 23.945 12.496 11.849 1.00 91.06 76 LEU A C 1
ATOM 612 O O . LEU A 1 76 ? 24.533 12.716 12.910 1.00 91.06 76 LEU A O 1
ATOM 616 N N . GLU A 1 77 ? 23.435 13.494 11.123 1.00 90.44 77 GLU A N 1
ATOM 617 C CA . GLU A 1 77 ? 23.459 14.894 11.567 1.00 90.44 77 GLU A CA 1
ATOM 618 C C . GLU A 1 77 ? 22.566 15.129 12.801 1.00 90.44 77 GLU A C 1
ATOM 620 O O . GLU A 1 77 ? 22.959 15.865 13.711 1.00 90.44 77 GLU A O 1
ATOM 625 N N . LEU A 1 78 ? 21.404 14.470 12.878 1.00 89.62 78 LEU A N 1
ATOM 626 C CA . LEU A 1 78 ? 20.513 14.511 14.043 1.00 89.62 78 LEU A CA 1
ATOM 627 C C . LEU A 1 78 ? 21.167 13.915 15.294 1.00 89.62 78 LEU A C 1
ATOM 629 O O . LEU A 1 78 ? 21.092 14.515 16.369 1.00 89.62 78 LEU A O 1
ATOM 633 N N . GLU A 1 79 ? 21.858 12.781 15.162 1.00 89.00 79 GLU A N 1
ATOM 634 C CA . GLU A 1 79 ? 22.583 12.158 16.276 1.00 89.00 79 GLU A CA 1
ATOM 635 C C . GLU A 1 79 ? 23.689 13.063 16.830 1.00 89.00 79 GLU A C 1
ATOM 637 O O . GLU A 1 79 ? 23.888 13.129 18.046 1.00 89.00 79 GLU A O 1
ATOM 642 N N . ARG A 1 80 ? 24.367 13.813 15.951 1.00 88.00 80 ARG A N 1
ATOM 643 C CA . ARG A 1 80 ? 25.420 14.772 16.321 1.00 88.00 80 ARG A CA 1
ATOM 644 C C . ARG A 1 80 ? 24.880 16.047 16.971 1.00 88.00 80 ARG A C 1
ATOM 646 O O . ARG A 1 80 ? 25.591 16.684 17.748 1.00 88.00 80 ARG A O 1
ATOM 653 N N . HIS A 1 81 ? 23.640 16.438 16.680 1.00 80.94 81 HIS A N 1
ATOM 654 C CA . HIS A 1 81 ? 23.060 17.714 17.105 1.00 80.94 81 HIS A CA 1
ATOM 655 C C . HIS A 1 81 ? 21.713 17.531 17.826 1.00 80.94 81 HIS A C 1
ATOM 657 O O . HIS A 1 81 ? 20.667 17.973 17.350 1.00 80.94 81 HIS A O 1
ATOM 663 N N . ARG A 1 82 ? 21.749 16.938 19.028 1.00 67.75 82 ARG A N 1
ATOM 664 C CA . ARG A 1 82 ? 20.557 16.581 19.829 1.00 67.75 82 ARG A CA 1
ATOM 665 C C . ARG A 1 82 ? 19.711 17.748 20.384 1.00 67.75 82 ARG A C 1
ATOM 667 O O . ARG A 1 82 ? 18.687 17.483 20.999 1.00 67.75 82 ARG A O 1
ATOM 674 N N . SER A 1 83 ? 20.085 19.023 20.218 1.00 62.16 83 SER A N 1
ATOM 675 C CA . SER A 1 83 ? 19.417 20.122 20.955 1.00 62.16 83 SER A CA 1
ATOM 676 C C . SER A 1 83 ? 19.323 21.481 20.243 1.00 62.16 83 SER A C 1
ATOM 678 O O . SER A 1 83 ? 19.290 22.522 20.897 1.00 62.16 83 SER A O 1
ATOM 680 N N . SER A 1 84 ? 19.237 21.525 18.908 1.00 71.56 84 SER A N 1
ATOM 681 C CA . SER A 1 84 ? 19.209 22.807 18.176 1.00 71.56 84 SER A CA 1
ATOM 682 C C . SER A 1 84 ? 17.931 23.027 17.357 1.00 71.56 84 SER A C 1
ATOM 684 O O . SER A 1 84 ? 17.248 22.087 16.968 1.00 71.56 84 SER A O 1
ATOM 686 N N . LYS A 1 85 ? 17.627 24.285 16.996 1.00 74.19 85 LYS A N 1
ATOM 687 C CA . LYS A 1 85 ? 16.574 24.603 16.004 1.00 74.19 85 LYS A CA 1
ATOM 688 C C . LYS A 1 85 ? 16.769 23.868 14.664 1.00 74.19 85 LYS A C 1
ATOM 690 O O . LYS A 1 85 ? 15.793 23.688 13.943 1.00 74.19 85 LYS A O 1
ATOM 695 N N . LYS A 1 86 ? 17.992 23.419 14.345 1.00 82.25 86 LYS A N 1
ATOM 696 C CA . LYS A 1 86 ? 18.278 22.609 13.151 1.00 82.25 86 LYS A CA 1
ATOM 697 C C . LYS A 1 86 ? 17.655 21.211 13.234 1.00 82.25 86 LYS A C 1
ATOM 699 O O . LYS A 1 86 ? 17.271 20.685 12.200 1.00 82.25 86 LYS A O 1
ATOM 704 N N . THR A 1 87 ? 17.469 20.657 14.435 1.00 85.81 87 THR A N 1
ATOM 705 C CA . THR A 1 87 ? 16.874 19.328 14.656 1.00 85.81 87 THR A CA 1
ATOM 706 C C . THR A 1 87 ? 15.469 19.246 14.052 1.00 85.81 87 THR A C 1
ATOM 708 O O . THR A 1 87 ? 15.207 18.359 13.253 1.00 85.81 87 THR A O 1
ATOM 711 N N . ARG A 1 88 ? 14.613 20.254 14.286 1.00 85.81 88 ARG A N 1
ATOM 712 C CA . ARG A 1 88 ? 13.252 20.292 13.711 1.00 85.81 88 ARG A CA 1
ATOM 713 C C . ARG A 1 88 ? 13.235 20.356 12.183 1.00 85.81 88 ARG A C 1
ATOM 715 O O . ARG A 1 88 ? 12.366 19.763 11.557 1.00 85.81 88 ARG A O 1
ATOM 722 N N . ALA A 1 89 ? 14.160 21.104 11.580 1.00 88.38 89 ALA A N 1
ATOM 723 C CA . ALA A 1 89 ? 14.239 21.218 10.123 1.00 88.38 89 ALA A CA 1
ATOM 724 C C . ALA A 1 89 ? 14.708 19.902 9.480 1.00 88.38 89 ALA A C 1
ATOM 726 O O . ALA A 1 89 ? 14.193 19.510 8.437 1.00 88.38 89 ALA A O 1
ATOM 727 N N . LEU A 1 90 ? 15.654 19.212 10.122 1.00 89.25 90 LEU A N 1
ATOM 728 C CA . LEU A 1 90 ? 16.138 17.895 9.708 1.00 89.25 90 LEU A CA 1
ATOM 729 C C . LEU A 1 90 ? 15.053 16.814 9.872 1.00 89.25 90 LEU A C 1
ATOM 731 O O . LEU A 1 90 ? 14.828 16.041 8.947 1.00 89.25 90 LEU A O 1
ATOM 735 N N . GLU A 1 91 ? 14.323 16.810 10.991 1.00 87.88 91 GLU A N 1
ATOM 736 C CA . GLU A 1 91 ? 13.175 15.918 11.225 1.00 87.88 91 GLU A CA 1
ATOM 737 C C . GLU A 1 91 ? 12.063 16.126 10.194 1.00 87.88 91 GLU A C 1
ATOM 739 O O . GLU A 1 91 ? 11.604 15.165 9.581 1.00 87.88 91 GLU A O 1
ATOM 744 N N . ALA A 1 92 ? 11.664 17.381 9.946 1.00 89.00 92 ALA A N 1
ATOM 745 C CA . ALA A 1 92 ? 10.657 17.702 8.933 1.00 89.00 92 ALA A CA 1
ATOM 746 C C . ALA A 1 92 ? 11.063 17.182 7.547 1.00 89.00 92 ALA A C 1
ATOM 748 O O . ALA A 1 92 ? 10.223 16.763 6.755 1.00 89.00 92 ALA A O 1
ATOM 749 N N . ARG A 1 93 ? 12.364 17.183 7.263 1.00 87.88 93 ARG A N 1
ATOM 750 C CA . ARG A 1 93 ? 12.904 16.724 5.993 1.00 87.88 93 ARG A CA 1
ATOM 751 C C . ARG A 1 93 ? 12.984 15.205 5.875 1.00 87.88 93 ARG A C 1
ATOM 753 O O . ARG A 1 93 ? 12.702 14.692 4.798 1.00 87.88 93 ARG A O 1
ATOM 760 N N . ILE A 1 94 ? 13.299 14.492 6.958 1.00 89.25 94 ILE A N 1
ATOM 761 C CA . ILE A 1 94 ? 13.099 13.035 7.014 1.00 89.25 94 ILE A CA 1
ATOM 762 C C . ILE A 1 94 ? 11.631 12.715 6.740 1.00 89.25 94 ILE A C 1
ATOM 764 O O . ILE A 1 94 ? 11.361 11.872 5.892 1.00 89.25 94 ILE A O 1
ATOM 768 N N . GLY A 1 95 ? 10.706 13.444 7.374 1.00 86.06 95 GLY A N 1
ATOM 769 C CA . GLY A 1 95 ? 9.270 13.290 7.136 1.00 86.06 95 GLY A CA 1
ATOM 770 C C . GLY A 1 95 ? 8.909 13.422 5.656 1.00 86.06 95 GLY A C 1
ATOM 771 O O . GLY A 1 95 ? 8.280 12.534 5.107 1.00 86.06 95 GLY A O 1
ATOM 772 N N . GLN A 1 96 ? 9.409 14.451 4.963 1.00 89.88 96 GLN A N 1
ATOM 773 C CA . GLN A 1 96 ? 9.165 14.621 3.521 1.00 89.88 96 GLN A CA 1
ATOM 774 C C . GLN A 1 96 ? 9.690 13.466 2.655 1.00 89.88 96 GLN A C 1
ATOM 776 O O . GLN A 1 96 ? 9.066 13.138 1.645 1.00 89.88 96 GLN A O 1
ATOM 781 N N . ILE A 1 97 ? 10.840 12.885 3.015 1.00 87.44 97 ILE A N 1
ATOM 782 C CA . ILE A 1 97 ? 11.408 11.721 2.322 1.00 87.44 97 ILE A CA 1
ATOM 783 C C . ILE A 1 97 ? 10.543 10.486 2.585 1.00 87.44 97 ILE A C 1
ATOM 785 O O . ILE A 1 97 ? 10.182 9.777 1.651 1.00 87.44 97 ILE A O 1
ATOM 789 N N . GLU A 1 98 ? 10.166 10.250 3.840 1.00 84.25 98 GLU A N 1
ATOM 790 C CA . GLU A 1 98 ? 9.299 9.134 4.223 1.00 84.25 98 GLU A CA 1
ATOM 791 C C . GLU A 1 98 ? 7.913 9.247 3.581 1.00 84.25 98 GLU A C 1
ATOM 793 O O . GLU A 1 98 ? 7.394 8.251 3.087 1.00 84.25 98 GLU A O 1
ATOM 798 N N . ASP A 1 99 ? 7.344 10.448 3.513 1.00 82.19 99 ASP A N 1
ATOM 799 C CA . ASP A 1 99 ? 6.077 10.714 2.834 1.00 82.19 99 ASP A CA 1
ATOM 800 C C . ASP A 1 99 ? 6.191 10.464 1.327 1.00 82.19 99 ASP A C 1
ATOM 802 O O . ASP A 1 99 ? 5.289 9.881 0.731 1.00 82.19 99 ASP A O 1
ATOM 806 N N . ALA A 1 100 ? 7.309 10.853 0.700 1.00 85.31 100 ALA A N 1
ATOM 807 C CA . ALA A 1 100 ? 7.553 10.557 -0.709 1.00 85.31 100 ALA A CA 1
ATOM 808 C C . ALA A 1 100 ? 7.614 9.042 -0.961 1.00 85.31 100 ALA A C 1
ATOM 810 O O . ALA A 1 100 ? 6.945 8.564 -1.874 1.00 85.31 100 ALA A O 1
ATOM 811 N N . PHE A 1 101 ? 8.326 8.282 -0.126 1.00 81.19 101 PHE A N 1
ATOM 812 C CA . PHE A 1 101 ? 8.360 6.820 -0.224 1.00 81.19 101 PHE A CA 1
ATOM 813 C C . PHE A 1 101 ? 6.994 6.173 0.031 1.00 81.19 101 PHE A C 1
ATOM 815 O O . PHE A 1 101 ? 6.598 5.279 -0.707 1.00 81.19 101 PHE A O 1
ATOM 822 N N . LYS A 1 102 ? 6.237 6.645 1.028 1.00 78.94 102 LYS A N 1
ATOM 823 C CA . LYS A 1 102 ? 4.878 6.149 1.313 1.00 78.94 102 LYS A CA 1
ATOM 824 C C . LYS A 1 102 ? 3.884 6.472 0.203 1.00 78.94 102 LYS A C 1
ATOM 826 O O . LYS A 1 102 ? 2.909 5.747 0.043 1.00 78.94 102 LYS A O 1
ATOM 831 N N . SER A 1 103 ? 4.107 7.561 -0.533 1.00 78.75 103 SER A N 1
ATOM 832 C CA . SER A 1 103 ? 3.248 7.940 -1.654 1.00 78.75 103 SER A CA 1
ATOM 833 C C . SER A 1 103 ? 3.429 7.041 -2.877 1.00 78.75 103 SER A C 1
ATOM 835 O O . SER A 1 103 ? 2.55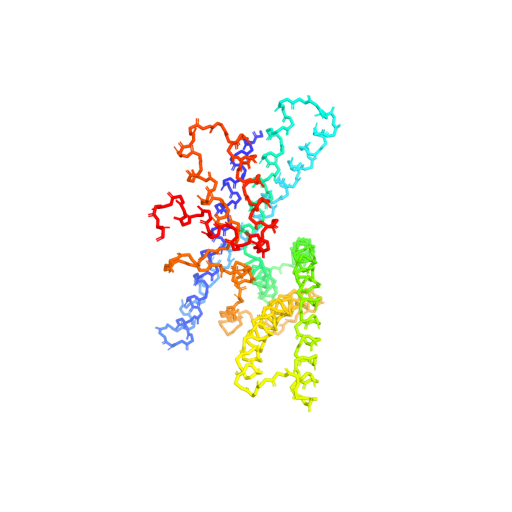9 7.040 -3.744 1.00 78.75 103 SER A O 1
ATOM 837 N N . VAL A 1 104 ? 4.519 6.265 -2.948 1.00 82.38 104 VAL A N 1
ATOM 838 C CA . VAL A 1 104 ? 4.706 5.307 -4.036 1.00 82.38 104 VAL A CA 1
ATOM 839 C C . VAL A 1 104 ? 3.744 4.146 -3.845 1.00 82.38 104 VAL A C 1
ATOM 841 O O . VAL A 1 104 ? 3.741 3.457 -2.824 1.00 82.38 104 VAL A O 1
ATOM 844 N N . ASN A 1 105 ? 2.906 3.929 -4.850 1.00 82.56 105 ASN A N 1
ATOM 845 C CA . ASN A 1 105 ? 1.975 2.823 -4.846 1.00 82.56 105 ASN A CA 1
ATOM 846 C C . ASN A 1 105 ? 2.741 1.502 -5.020 1.00 82.56 105 ASN A C 1
ATOM 848 O O . ASN A 1 105 ? 3.252 1.213 -6.099 1.00 82.56 105 ASN A O 1
ATOM 852 N N . LEU A 1 106 ? 2.777 0.673 -3.974 1.00 83.38 106 LEU A N 1
ATOM 853 C CA . LEU A 1 106 ? 3.467 -0.622 -3.978 1.00 83.38 106 LEU A CA 1
ATOM 854 C C . LEU A 1 106 ? 3.021 -1.530 -5.137 1.00 83.38 106 LEU A C 1
ATOM 856 O O . LEU A 1 106 ? 3.812 -2.296 -5.681 1.00 83.38 106 LEU A O 1
ATOM 860 N N . GLN A 1 107 ? 1.764 -1.415 -5.571 1.00 81.88 107 GLN A N 1
ATOM 861 C CA . GLN A 1 107 ? 1.278 -2.119 -6.753 1.00 81.88 107 GLN A CA 1
ATOM 862 C C . GLN A 1 107 ? 2.012 -1.678 -8.020 1.00 81.88 107 GLN A C 1
ATOM 864 O O . GLN A 1 107 ? 2.365 -2.515 -8.838 1.00 81.88 107 GLN A O 1
ATOM 869 N N . VAL A 1 108 ? 2.247 -0.380 -8.192 1.00 83.44 108 VAL A N 1
ATOM 870 C CA . VAL A 1 108 ? 2.970 0.172 -9.345 1.00 83.44 108 VAL A CA 1
ATOM 871 C C . VAL A 1 108 ? 4.417 -0.310 -9.329 1.00 83.44 108 VAL A C 1
ATOM 873 O O . VAL A 1 108 ? 4.930 -0.711 -10.374 1.00 83.44 108 VAL A O 1
ATOM 876 N N . GLU A 1 109 ? 5.046 -0.362 -8.151 1.00 86.00 109 GLU A N 1
ATOM 877 C CA . GLU A 1 109 ? 6.386 -0.934 -7.992 1.00 86.00 109 GLU A CA 1
ATOM 878 C C . GLU A 1 109 ? 6.396 -2.401 -8.425 1.00 86.00 109 GLU A C 1
ATOM 880 O O . GLU A 1 109 ? 7.124 -2.748 -9.346 1.00 86.00 109 GLU A O 1
ATOM 885 N N . LEU A 1 110 ? 5.516 -3.238 -7.868 1.00 87.31 110 LEU A N 1
ATOM 886 C CA . LEU A 1 110 ? 5.417 -4.665 -8.204 1.00 87.31 110 LEU A CA 1
ATOM 887 C C . LEU A 1 110 ? 5.067 -4.926 -9.678 1.00 87.31 110 LEU A C 1
ATOM 889 O O . LEU A 1 110 ? 5.519 -5.906 -10.267 1.00 87.31 110 LEU A O 1
ATOM 893 N N . MET A 1 111 ? 4.294 -4.047 -10.312 1.00 84.62 111 MET A N 1
ATOM 894 C CA . MET A 1 111 ? 4.015 -4.142 -11.747 1.00 84.62 111 MET A CA 1
ATOM 895 C C . MET A 1 111 ? 5.235 -3.751 -12.581 1.00 84.62 111 MET A C 1
ATOM 897 O O . MET A 1 111 ? 5.546 -4.430 -13.556 1.00 84.62 111 MET A O 1
ATOM 901 N N . THR A 1 112 ? 5.958 -2.704 -12.177 1.00 86.12 112 THR A N 1
ATOM 902 C CA . THR A 1 112 ? 7.230 -2.312 -12.802 1.00 86.12 112 THR A CA 1
ATOM 903 C C . THR A 1 112 ? 8.229 -3.459 -12.704 1.00 86.12 112 THR A C 1
ATOM 905 O O . THR A 1 112 ? 8.810 -3.856 -13.711 1.00 86.12 112 THR A O 1
ATOM 908 N N . VAL A 1 113 ? 8.345 -4.046 -11.507 1.00 86.31 113 VAL A N 1
ATOM 909 C CA . VAL A 1 113 ? 9.100 -5.263 -11.198 1.00 86.31 113 VAL A CA 1
ATOM 910 C C . VAL A 1 113 ? 8.710 -6.359 -12.206 1.00 86.31 113 VAL A C 1
ATOM 912 O O . VAL A 1 113 ? 9.526 -6.812 -13.013 1.00 86.31 113 VAL A O 1
ATOM 915 N N . LYS A 1 114 ? 7.449 -6.785 -12.231 1.00 86.62 114 LYS A N 1
ATOM 916 C CA . LYS A 1 114 ? 6.989 -7.873 -13.103 1.00 86.62 114 LYS A CA 1
ATOM 917 C C . LYS A 1 114 ? 7.281 -7.611 -14.586 1.00 86.62 114 LYS A C 1
ATOM 919 O O . LYS A 1 114 ? 7.890 -8.444 -15.257 1.00 86.62 114 LYS A O 1
ATOM 924 N N . TYR A 1 115 ? 6.898 -6.443 -15.092 1.00 86.50 115 TYR A N 1
ATOM 925 C CA . TYR A 1 115 ? 7.052 -6.073 -16.500 1.00 86.50 115 TYR A CA 1
ATOM 926 C C . TYR A 1 115 ? 8.514 -5.996 -16.936 1.00 86.50 115 TYR A C 1
ATOM 928 O O . TYR A 1 115 ? 8.851 -6.467 -18.023 1.00 86.50 115 TYR A O 1
ATOM 936 N N . TYR A 1 116 ? 9.393 -5.485 -16.076 1.00 85.25 116 TYR A N 1
ATOM 937 C CA . TYR A 1 116 ? 10.826 -5.421 -16.341 1.00 85.25 116 TYR A CA 1
ATOM 938 C C . TYR A 1 116 ? 11.418 -6.820 -16.583 1.00 85.25 116 TYR A C 1
ATOM 940 O O . TYR A 1 116 ? 12.049 -7.052 -17.615 1.00 85.25 116 TYR A O 1
ATOM 948 N N . LEU A 1 117 ? 11.154 -7.795 -15.701 1.00 84.62 117 LEU A N 1
ATOM 949 C CA . LEU A 1 117 ? 11.662 -9.164 -15.889 1.00 84.62 117 LEU A CA 1
ATOM 950 C C . LEU A 1 117 ? 11.096 -9.852 -17.121 1.00 84.62 117 LEU A C 1
ATOM 952 O O . LEU A 1 117 ? 11.822 -10.560 -17.825 1.00 84.62 117 LEU A O 1
ATOM 956 N N . MET A 1 118 ? 9.803 -9.673 -17.380 1.00 84.69 118 MET A N 1
ATOM 957 C CA . MET A 1 118 ? 9.173 -10.268 -18.553 1.00 84.69 118 MET A CA 1
ATOM 958 C C . MET A 1 118 ? 9.754 -9.688 -19.846 1.00 84.69 118 MET A C 1
ATOM 960 O O . MET A 1 118 ? 9.978 -10.431 -20.808 1.00 84.69 118 MET A O 1
ATOM 964 N N . PHE A 1 119 ? 10.067 -8.390 -19.856 1.00 85.44 119 PHE A N 1
ATOM 965 C CA . PHE A 1 119 ? 10.759 -7.747 -20.966 1.00 85.44 119 PHE A CA 1
ATOM 966 C C . PHE A 1 119 ? 12.161 -8.313 -21.170 1.00 85.44 119 PHE A C 1
ATOM 968 O O . PHE A 1 119 ? 12.470 -8.746 -22.279 1.00 85.44 119 PHE A O 1
ATOM 975 N N . LEU A 1 120 ? 12.984 -8.370 -20.115 1.00 85.56 120 LEU A N 1
ATOM 976 C CA . LEU A 1 120 ? 14.337 -8.928 -20.201 1.00 85.56 120 LEU A CA 1
ATOM 977 C C . LEU A 1 120 ? 14.318 -10.367 -20.717 1.00 85.56 120 LEU A C 1
ATOM 979 O O . LEU A 1 120 ? 15.076 -10.724 -21.617 1.00 85.56 120 LEU A O 1
ATOM 983 N N . SER A 1 121 ? 13.408 -11.182 -20.182 1.00 85.62 121 SER A N 1
ATOM 984 C CA . SER A 1 121 ? 13.246 -12.579 -20.590 1.00 85.62 121 SER A CA 1
ATOM 985 C C . SER A 1 121 ? 12.849 -12.684 -22.063 1.00 85.62 121 SER A C 1
ATOM 987 O O . SER A 1 121 ? 13.320 -13.569 -22.774 1.00 85.62 121 SER A O 1
ATOM 989 N N . SER A 1 122 ? 12.009 -11.769 -22.548 1.00 84.50 122 SER A N 1
ATOM 990 C CA . SER A 1 122 ? 11.595 -11.726 -23.953 1.00 84.50 122 SER A CA 1
ATOM 991 C C . SER A 1 122 ? 12.726 -11.255 -24.875 1.00 84.50 122 SER A C 1
ATOM 993 O O . SER A 1 122 ? 12.955 -11.875 -25.911 1.00 84.50 122 SER A O 1
ATOM 995 N N . ALA A 1 123 ? 13.478 -10.221 -24.489 1.00 85.50 123 ALA A N 1
ATOM 996 C CA . ALA A 1 123 ? 14.639 -9.733 -25.238 1.00 85.50 123 ALA A CA 1
ATOM 997 C C . ALA A 1 123 ? 15.731 -10.810 -25.355 1.00 85.50 123 ALA A C 1
ATOM 999 O O . ALA A 1 123 ? 16.285 -11.023 -26.435 1.00 85.50 123 ALA A O 1
ATOM 1000 N N . MET A 1 124 ? 15.975 -11.560 -24.274 1.00 86.00 124 MET A N 1
ATOM 1001 C CA . MET A 1 124 ? 16.899 -12.695 -24.273 1.00 86.00 124 MET A CA 1
ATOM 1002 C C . MET A 1 124 ? 16.459 -13.792 -25.256 1.00 86.00 124 MET A C 1
ATOM 1004 O O . MET A 1 124 ? 17.278 -14.274 -26.036 1.00 86.00 124 MET A O 1
ATOM 1008 N N . LYS A 1 125 ? 15.166 -14.154 -25.285 1.00 85.62 125 LYS A N 1
ATOM 1009 C CA . LYS A 1 125 ? 14.626 -15.140 -26.248 1.00 85.62 125 LYS A CA 1
ATOM 1010 C C . LYS A 1 125 ? 14.769 -14.692 -27.699 1.00 85.62 125 LYS A C 1
ATOM 1012 O O . LYS A 1 125 ? 15.027 -15.521 -28.565 1.00 85.62 125 LYS A O 1
ATOM 1017 N N . ARG A 1 126 ? 14.591 -13.394 -27.966 1.00 86.75 126 ARG A N 1
ATOM 1018 C CA . ARG A 1 126 ? 14.742 -12.814 -29.310 1.00 86.75 126 ARG A CA 1
ATOM 1019 C C . ARG A 1 126 ? 16.205 -12.659 -29.738 1.00 86.75 126 ARG A C 1
ATOM 1021 O O . ARG A 1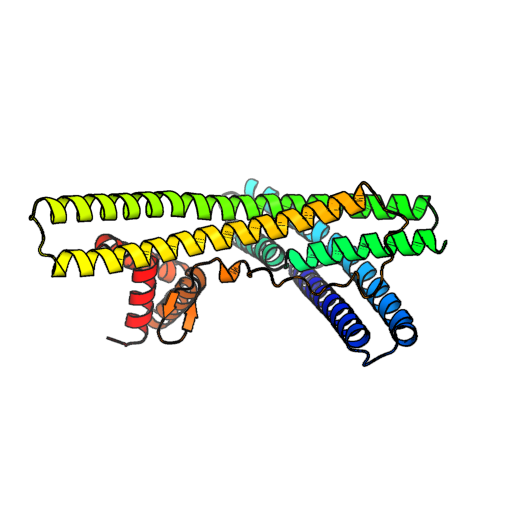 126 ? 16.455 -12.338 -30.894 1.00 86.75 126 ARG A O 1
ATOM 1028 N N . GLY A 1 127 ? 17.163 -12.899 -28.839 1.00 87.94 127 GLY A N 1
ATOM 1029 C CA . GLY A 1 127 ? 18.587 -12.699 -29.112 1.00 87.94 127 GLY A CA 1
ATOM 1030 C C . GLY A 1 127 ? 18.991 -11.224 -29.194 1.00 87.94 127 GLY A C 1
ATOM 1031 O O . GLY A 1 127 ? 20.041 -10.912 -29.746 1.00 87.94 127 GLY A O 1
ATOM 1032 N N . GLU A 1 128 ? 18.173 -10.317 -28.654 1.00 88.75 128 GLU A N 1
ATOM 1033 C CA . GLU A 1 128 ? 18.446 -8.870 -28.602 1.00 88.75 128 GLU A CA 1
ATOM 1034 C C . GLU A 1 128 ? 19.402 -8.491 -27.465 1.00 88.75 128 GLU A C 1
ATOM 1036 O O . GLU A 1 128 ? 19.861 -7.354 -27.392 1.00 88.75 128 GLU A O 1
ATOM 1041 N N . MET A 1 129 ? 19.673 -9.435 -26.563 1.00 89.94 129 MET A N 1
ATOM 1042 C CA . MET A 1 129 ? 20.485 -9.243 -25.370 1.00 89.94 129 MET A CA 1
ATOM 1043 C C . MET A 1 129 ? 21.394 -10.451 -25.164 1.00 89.94 129 MET A C 1
ATOM 1045 O O . MET A 1 129 ? 20.964 -11.601 -25.297 1.00 89.94 129 MET A O 1
ATOM 1049 N N . THR A 1 130 ? 22.653 -10.196 -24.819 1.00 92.50 130 THR A N 1
ATOM 1050 C CA . THR A 1 130 ? 23.593 -11.254 -24.444 1.00 92.50 130 THR A CA 1
ATOM 1051 C C . THR A 1 130 ? 23.273 -11.809 -23.056 1.00 92.50 130 THR A C 1
ATOM 1053 O O . THR A 1 130 ? 22.631 -11.162 -22.230 1.00 92.50 130 THR A O 1
ATOM 1056 N N . LYS A 1 131 ? 23.752 -13.020 -22.756 1.00 89.50 131 LYS A N 1
ATOM 1057 C CA . LYS A 1 131 ? 23.566 -13.616 -21.426 1.00 89.50 131 LYS A CA 1
ATOM 1058 C C . LYS A 1 131 ? 24.204 -12.772 -20.313 1.00 89.50 131 LYS A C 1
ATOM 1060 O O . LYS A 1 131 ? 23.614 -12.638 -19.251 1.00 89.50 131 LYS A O 1
ATOM 1065 N N . GLU A 1 132 ? 25.374 -12.190 -20.565 1.00 91.69 132 GLU A N 1
ATOM 1066 C CA . GLU A 1 132 ? 26.074 -11.343 -19.590 1.00 91.69 132 GLU A CA 1
ATOM 1067 C C . GLU A 1 132 ? 25.293 -10.057 -19.285 1.00 91.69 132 GLU A C 1
ATOM 1069 O O . GLU A 1 132 ? 25.163 -9.671 -18.125 1.00 91.69 132 GLU A O 1
ATOM 1074 N N . GLU A 1 133 ? 24.725 -9.415 -20.311 1.00 88.56 133 GLU A N 1
ATOM 1075 C CA . GLU A 1 133 ? 23.845 -8.254 -20.134 1.00 88.56 133 GLU A CA 1
ATOM 1076 C C . GLU A 1 133 ? 22.571 -8.629 -19.377 1.00 88.56 133 GLU A C 1
ATOM 1078 O O . GLU A 1 133 ? 22.166 -7.901 -18.471 1.00 88.56 133 GLU A O 1
ATOM 1083 N N . PHE A 1 134 ? 21.976 -9.779 -19.705 1.00 88.31 134 PHE A N 1
ATOM 1084 C CA . PHE A 1 134 ? 20.800 -10.291 -19.010 1.00 88.31 134 PHE A CA 1
ATOM 1085 C C . PHE A 1 134 ? 21.086 -10.541 -17.528 1.00 88.31 134 PHE A C 1
ATOM 1087 O O . PHE A 1 134 ? 20.343 -10.054 -16.680 1.00 88.31 134 PHE A O 1
ATOM 1094 N N . ASP A 1 135 ? 22.173 -11.247 -17.203 1.00 88.44 135 ASP A N 1
ATOM 1095 C CA . ASP A 1 135 ? 22.553 -11.550 -15.821 1.00 88.44 135 ASP A CA 1
ATOM 1096 C C . ASP A 1 135 ? 22.848 -10.259 -15.035 1.00 88.44 135 ASP A C 1
ATOM 1098 O O . ASP A 1 135 ? 22.364 -10.093 -13.915 1.00 88.44 135 ASP A O 1
ATOM 1102 N N . LYS A 1 136 ? 23.528 -9.280 -15.651 1.00 88.38 136 LYS A N 1
ATOM 1103 C CA . LYS A 1 136 ? 23.773 -7.967 -15.035 1.00 88.38 136 LYS A CA 1
ATOM 1104 C C . LYS A 1 136 ? 22.476 -7.211 -14.733 1.00 88.38 136 LYS A C 1
ATOM 1106 O O . LYS A 1 136 ? 22.324 -6.676 -13.637 1.00 88.38 136 LYS A O 1
ATOM 1111 N N . GLN A 1 137 ? 21.547 -7.145 -15.688 1.00 85.62 137 GLN A N 1
ATOM 1112 C CA . GLN A 1 137 ? 20.267 -6.454 -15.487 1.00 85.62 137 GLN A CA 1
ATOM 1113 C C . GLN A 1 137 ? 19.369 -7.196 -14.491 1.00 85.62 137 GLN A C 1
ATOM 1115 O O . GLN A 1 137 ? 18.650 -6.586 -13.700 1.00 85.62 137 GLN A O 1
ATOM 1120 N N . ARG A 1 138 ? 19.458 -8.526 -14.470 1.00 85.44 138 ARG A N 1
ATOM 1121 C CA . ARG A 1 138 ? 18.785 -9.372 -13.489 1.00 85.44 138 ARG A CA 1
ATOM 1122 C C . ARG A 1 138 ? 19.316 -9.149 -12.069 1.00 85.44 138 ARG A C 1
ATOM 1124 O O . ARG A 1 138 ? 18.524 -9.178 -11.132 1.00 85.44 138 ARG A O 1
ATOM 1131 N N . ASP A 1 139 ? 20.605 -8.889 -11.881 1.00 85.50 139 ASP A N 1
ATOM 1132 C CA . ASP A 1 139 ? 21.152 -8.554 -10.558 1.00 85.50 139 ASP A CA 1
ATOM 1133 C C . ASP A 1 139 ? 20.691 -7.176 -10.066 1.00 85.50 139 ASP A C 1
ATOM 1135 O O . ASP A 1 139 ? 20.277 -7.047 -8.913 1.00 85.50 139 ASP A O 1
ATOM 1139 N N . VAL A 1 140 ? 20.665 -6.163 -10.942 1.00 81.44 140 VAL A N 1
ATOM 1140 C CA . VAL A 1 140 ? 20.058 -4.850 -10.628 1.00 81.44 140 VAL A CA 1
ATOM 1141 C C . VAL A 1 140 ? 18.608 -5.035 -10.183 1.00 81.44 140 VAL A C 1
ATOM 1143 O O . VAL A 1 140 ? 18.164 -4.475 -9.182 1.00 81.44 140 VAL A O 1
ATOM 1146 N N . TYR A 1 141 ? 17.884 -5.897 -10.889 1.00 82.94 141 TYR A N 1
ATOM 1147 C CA . TYR A 1 141 ? 16.510 -6.218 -10.563 1.00 82.94 141 TYR A CA 1
ATOM 1148 C C . TYR A 1 141 ? 16.341 -6.927 -9.217 1.00 82.94 141 TYR A C 1
ATOM 1150 O O . TYR A 1 141 ? 15.389 -6.652 -8.489 1.00 82.94 141 TYR A O 1
ATOM 1158 N N . ARG A 1 142 ? 17.250 -7.840 -8.868 1.00 87.44 142 ARG A N 1
ATOM 1159 C CA . ARG A 1 142 ? 17.223 -8.514 -7.568 1.00 87.44 142 ARG A CA 1
ATOM 1160 C C . ARG A 1 142 ? 17.245 -7.494 -6.434 1.00 87.44 142 ARG A C 1
ATOM 1162 O O . ARG A 1 142 ? 16.419 -7.576 -5.533 1.00 87.44 142 ARG A O 1
ATOM 1169 N N . HIS A 1 143 ? 18.145 -6.516 -6.519 1.00 84.12 143 HIS A N 1
ATOM 1170 C CA . HIS A 1 143 ? 18.234 -5.446 -5.529 1.00 84.12 143 HIS A CA 1
ATOM 1171 C C . HIS A 1 143 ? 16.937 -4.642 -5.428 1.00 84.12 143 HIS A C 1
ATOM 1173 O O . HIS A 1 143 ? 16.507 -4.313 -4.323 1.00 84.12 143 HIS A O 1
ATOM 1179 N N . PHE A 1 144 ? 16.275 -4.380 -6.557 1.00 82.00 144 PHE A N 1
ATOM 1180 C CA . PHE A 1 144 ? 14.972 -3.726 -6.543 1.00 82.00 144 PHE A CA 1
ATOM 1181 C C . PHE A 1 144 ? 13.905 -4.571 -5.846 1.00 82.00 144 PHE A C 1
ATOM 1183 O O . PHE A 1 144 ? 13.198 -4.072 -4.973 1.00 82.00 144 PHE A O 1
ATOM 1190 N N . LEU A 1 145 ? 13.801 -5.850 -6.204 1.00 88.31 145 LEU A N 1
ATOM 1191 C CA . LEU A 1 145 ? 12.820 -6.747 -5.608 1.00 88.31 145 LEU A CA 1
ATOM 1192 C C . LEU A 1 145 ? 13.035 -6.893 -4.096 1.00 88.31 145 LEU A C 1
ATOM 1194 O O . LEU A 1 145 ? 12.063 -6.853 -3.347 1.00 88.31 145 LEU A O 1
ATOM 1198 N N . ASP A 1 146 ? 14.289 -6.979 -3.650 1.00 88.31 146 ASP A N 1
ATOM 1199 C CA . ASP A 1 146 ? 14.637 -7.009 -2.229 1.00 88.31 146 ASP A CA 1
ATOM 1200 C C . ASP A 1 146 ? 14.219 -5.700 -1.528 1.00 88.31 146 ASP A C 1
ATOM 1202 O O . ASP A 1 146 ? 13.577 -5.742 -0.480 1.00 88.31 146 ASP A O 1
ATOM 1206 N N . SER A 1 147 ? 14.464 -4.538 -2.144 1.00 83.81 147 SER A N 1
ATOM 1207 C CA . SER A 1 147 ? 14.038 -3.227 -1.619 1.00 83.81 147 SER A CA 1
ATOM 1208 C C . SER A 1 147 ? 12.508 -3.102 -1.499 1.00 83.81 147 SER A C 1
ATOM 1210 O O . SER A 1 147 ? 11.975 -2.640 -0.483 1.00 83.81 147 SER A O 1
ATOM 1212 N N . VAL A 1 148 ? 11.772 -3.580 -2.508 1.00 86.19 148 VAL A N 1
ATOM 1213 C CA . VAL A 1 148 ? 10.300 -3.644 -2.497 1.00 86.19 148 VAL A CA 1
ATOM 1214 C C . VAL A 1 148 ? 9.804 -4.608 -1.417 1.00 86.19 148 VAL A C 1
ATOM 1216 O O . VAL A 1 148 ? 8.862 -4.287 -0.690 1.00 86.19 148 VAL A O 1
ATOM 1219 N N . ALA A 1 149 ? 10.442 -5.770 -1.267 1.00 89.00 149 ALA A N 1
ATOM 1220 C CA . ALA A 1 149 ? 10.091 -6.760 -0.256 1.00 89.00 149 ALA A CA 1
ATOM 1221 C C . ALA A 1 149 ? 10.339 -6.244 1.170 1.00 89.00 149 ALA A C 1
ATOM 1223 O O . ALA A 1 149 ? 9.517 -6.479 2.056 1.00 89.00 149 ALA A O 1
ATOM 1224 N N . GLU A 1 150 ? 11.418 -5.493 1.399 1.00 85.50 150 GLU A N 1
ATOM 1225 C CA . GLU A 1 150 ? 11.697 -4.843 2.683 1.00 85.50 150 GLU A CA 1
ATOM 1226 C C . GLU A 1 150 ? 10.640 -3.787 3.032 1.00 85.50 150 GLU A C 1
ATOM 1228 O O . GLU A 1 150 ? 10.105 -3.782 4.149 1.00 85.50 150 GLU A O 1
ATOM 1233 N N . ARG A 1 151 ? 10.275 -2.923 2.072 1.00 83.25 151 ARG A N 1
ATOM 1234 C CA . ARG A 1 151 ? 9.169 -1.965 2.249 1.00 83.25 151 ARG A CA 1
ATOM 1235 C C . ARG A 1 151 ? 7.860 -2.674 2.545 1.00 83.25 151 ARG A C 1
ATOM 1237 O O . ARG A 1 151 ? 7.126 -2.258 3.445 1.00 83.25 151 ARG A O 1
ATOM 1244 N N . TRP A 1 152 ? 7.578 -3.743 1.808 1.00 89.94 152 TRP A N 1
ATOM 1245 C CA . TRP A 1 152 ? 6.384 -4.536 2.026 1.00 89.94 152 TRP A CA 1
ATOM 1246 C C . TRP A 1 152 ? 6.373 -5.157 3.422 1.00 89.94 152 TRP A C 1
ATOM 1248 O O . TRP A 1 152 ? 5.381 -5.026 4.130 1.00 89.94 152 TRP A O 1
ATOM 1258 N N . ALA A 1 153 ? 7.479 -5.746 3.876 1.00 87.81 153 ALA A N 1
ATOM 1259 C CA . ALA A 1 153 ? 7.588 -6.307 5.218 1.00 87.81 153 ALA A CA 1
ATOM 1260 C C . ALA A 1 153 ? 7.310 -5.255 6.304 1.00 87.81 153 ALA A C 1
ATOM 1262 O O . ALA A 1 153 ? 6.605 -5.535 7.277 1.00 87.81 153 ALA A O 1
ATOM 1263 N N . TYR A 1 154 ? 7.806 -4.026 6.124 1.00 83.62 154 TYR A N 1
ATOM 1264 C CA . TYR A 1 154 ? 7.492 -2.914 7.018 1.00 83.62 154 TYR A CA 1
ATOM 1265 C C . TYR A 1 154 ? 5.992 -2.577 7.016 1.00 83.62 154 TYR A C 1
ATOM 1267 O O . TYR A 1 154 ? 5.375 -2.543 8.081 1.00 83.62 154 TYR A O 1
ATOM 1275 N N . GLN A 1 155 ? 5.383 -2.383 5.842 1.00 82.31 155 GLN A N 1
ATOM 1276 C CA . GLN A 1 155 ? 3.950 -2.082 5.733 1.00 82.31 155 GLN A CA 1
ATOM 1277 C C . GLN A 1 155 ? 3.083 -3.214 6.297 1.00 82.31 155 GLN A C 1
ATOM 1279 O O . GLN A 1 155 ? 2.187 -2.965 7.099 1.00 82.31 155 GLN A O 1
ATOM 1284 N N . LYS A 1 156 ? 3.388 -4.465 5.950 1.00 88.69 156 LYS A N 1
ATOM 1285 C CA . LYS A 1 156 ? 2.722 -5.670 6.451 1.00 88.69 156 LYS A CA 1
ATOM 1286 C C . LYS A 1 156 ? 2.750 -5.744 7.974 1.00 88.69 156 LYS A C 1
ATOM 1288 O O . LYS A 1 156 ? 1.741 -6.092 8.580 1.00 88.69 156 LYS A O 1
ATOM 1293 N N . ASN A 1 157 ? 3.864 -5.376 8.607 1.00 84.12 157 ASN A N 1
ATOM 1294 C CA . ASN A 1 157 ? 3.947 -5.311 10.065 1.00 84.12 157 ASN A CA 1
ATOM 1295 C C . ASN A 1 157 ? 2.999 -4.262 10.661 1.00 84.12 157 ASN A C 1
ATOM 1297 O O . ASN A 1 157 ? 2.361 -4.541 11.673 1.00 84.12 157 ASN A O 1
ATOM 1301 N N . GLU A 1 158 ? 2.863 -3.085 10.047 1.00 81.88 158 GLU A N 1
ATOM 1302 C CA . GLU A 1 158 ? 1.898 -2.072 10.498 1.00 81.88 158 GLU A CA 1
ATOM 1303 C C . GLU A 1 158 ? 0.445 -2.530 10.304 1.00 81.88 158 GLU A C 1
ATOM 1305 O O . GLU A 1 158 ? -0.378 -2.372 11.205 1.00 81.88 158 GLU A O 1
ATOM 1310 N N . LEU A 1 159 ? 0.132 -3.183 9.183 1.00 86.31 159 LEU A N 1
ATOM 1311 C CA . LEU A 1 159 ? -1.197 -3.756 8.943 1.00 86.31 159 LEU A CA 1
ATOM 1312 C C . LEU A 1 159 ? -1.518 -4.875 9.948 1.00 86.31 159 LEU A C 1
ATOM 1314 O O . LEU A 1 159 ? -2.616 -4.910 10.499 1.00 86.31 159 LEU A O 1
ATOM 1318 N N . ASN A 1 160 ? -0.546 -5.737 10.258 1.00 91.06 160 ASN A N 1
ATOM 1319 C CA . ASN A 1 160 ? -0.681 -6.768 11.289 1.00 91.06 160 ASN A CA 1
ATOM 1320 C C . ASN A 1 160 ? -0.889 -6.166 12.683 1.00 91.06 160 ASN A C 1
ATOM 1322 O O . ASN A 1 160 ? -1.724 -6.663 13.431 1.00 91.06 160 ASN A O 1
ATOM 1326 N N . LYS A 1 161 ? -0.205 -5.066 13.030 1.00 84.75 161 LYS A N 1
ATOM 1327 C CA . LYS A 1 161 ? -0.499 -4.321 14.268 1.00 84.75 161 LYS A CA 1
ATOM 1328 C C . LYS A 1 161 ? -1.929 -3.781 14.271 1.00 84.75 161 LYS A C 1
ATOM 1330 O O . LYS A 1 161 ? -2.580 -3.828 15.310 1.00 84.75 161 LYS A O 1
ATOM 1335 N N . GLY A 1 162 ? -2.419 -3.300 13.127 1.00 85.44 162 GLY A N 1
ATOM 1336 C CA . GLY A 1 162 ? -3.815 -2.894 12.947 1.00 85.44 162 GLY A CA 1
ATOM 1337 C C . GLY A 1 162 ? -4.791 -4.038 13.233 1.00 85.44 162 GLY A C 1
ATOM 1338 O O . GLY A 1 162 ? -5.716 -3.866 14.025 1.00 85.44 162 GLY A O 1
ATOM 1339 N N . ILE A 1 163 ? -4.536 -5.226 12.674 1.00 92.00 163 ILE A N 1
ATOM 1340 C CA . ILE A 1 163 ? -5.308 -6.447 12.956 1.00 92.00 163 ILE A CA 1
ATOM 1341 C C . ILE A 1 163 ? -5.264 -6.779 14.454 1.00 92.00 163 ILE A C 1
ATOM 1343 O O . ILE A 1 163 ? -6.315 -6.886 15.082 1.00 92.00 163 ILE A O 1
ATOM 1347 N N . SER A 1 164 ? -4.073 -6.860 15.052 1.00 90.50 164 SER A N 1
ATOM 1348 C CA . SER A 1 164 ? -3.914 -7.171 16.479 1.00 90.50 164 SER A CA 1
ATOM 1349 C C . SER A 1 164 ? -4.528 -6.120 17.408 1.00 90.50 164 SER A C 1
ATOM 1351 O O . SER A 1 164 ? -4.873 -6.435 18.540 1.00 90.50 164 SER A O 1
ATOM 1353 N N . GLY A 1 165 ? -4.697 -4.872 16.961 1.00 88.88 165 GLY A N 1
ATOM 1354 C CA . GLY A 1 165 ? -5.429 -3.838 17.700 1.00 88.88 165 GLY A CA 1
ATOM 1355 C C . GLY A 1 165 ? -6.956 -3.993 17.645 1.00 88.88 165 GLY A C 1
ATOM 1356 O O . GLY A 1 165 ? -7.662 -3.507 18.533 1.00 88.88 165 GLY A O 1
ATOM 1357 N N . LEU A 1 166 ? -7.475 -4.673 16.620 1.00 91.44 166 LEU A N 1
ATOM 1358 C CA . LEU A 1 166 ? -8.901 -4.964 16.441 1.00 91.44 166 LEU A CA 1
ATOM 1359 C C . LEU A 1 166 ? -9.322 -6.277 17.118 1.00 91.44 166 LEU A C 1
ATOM 1361 O O . LEU A 1 166 ? -10.462 -6.385 17.567 1.00 91.44 166 LEU A O 1
ATOM 1365 N N . GLU A 1 167 ? -8.414 -7.246 17.246 1.00 93.50 167 GLU A N 1
ATOM 1366 C CA . GLU A 1 167 ? -8.672 -8.549 17.881 1.00 93.50 167 GLU A CA 1
ATOM 1367 C C . GLU A 1 167 ? -9.229 -8.436 19.321 1.00 93.50 167 GLU A C 1
ATOM 1369 O O . GLU A 1 167 ? -10.275 -9.031 19.586 1.00 93.50 167 GLU A O 1
ATOM 1374 N N . PRO A 1 168 ? -8.681 -7.601 20.231 1.00 92.50 168 PRO A N 1
ATOM 1375 C CA . PRO A 1 168 ? -9.263 -7.410 21.563 1.00 92.50 168 PRO A CA 1
ATOM 1376 C C . PRO A 1 168 ? -10.680 -6.823 21.536 1.00 92.50 168 PRO A C 1
ATOM 1378 O O . PRO A 1 168 ? -11.502 -7.128 22.399 1.00 92.50 168 PRO A O 1
ATOM 1381 N N . GLN A 1 169 ? -10.993 -5.974 20.549 1.00 91.81 169 GLN A N 1
ATOM 1382 C CA . GLN A 1 169 ? -12.342 -5.415 20.398 1.00 91.81 169 GLN A CA 1
ATOM 1383 C C . GLN A 1 169 ? -13.324 -6.496 19.951 1.00 91.81 169 GLN A C 1
ATOM 1385 O O . GLN A 1 169 ? -14.435 -6.569 20.474 1.00 91.81 169 GLN A O 1
ATOM 1390 N N . LEU A 1 170 ? -12.902 -7.352 19.017 1.00 95.25 170 LEU A N 1
ATOM 1391 C CA . LEU A 1 170 ? -13.666 -8.513 18.571 1.00 95.25 170 LEU A CA 1
ATOM 1392 C C . LEU A 1 170 ? -13.990 -9.444 19.752 1.00 95.25 170 LEU A C 1
ATOM 1394 O O . LEU A 1 170 ? -15.147 -9.831 19.940 1.00 95.25 170 LEU A O 1
ATOM 1398 N N . GLU A 1 171 ? -12.988 -9.757 20.577 1.00 95.94 171 GLU A N 1
ATOM 1399 C CA . GLU A 1 171 ? -13.141 -10.585 21.777 1.00 95.94 171 GLU A CA 1
ATOM 1400 C C . GLU A 1 171 ? -14.075 -9.939 22.807 1.00 95.94 171 GLU A C 1
ATOM 1402 O O . GLU A 1 171 ? -14.987 -10.603 23.308 1.00 95.94 171 GLU A O 1
ATOM 1407 N N . SER A 1 172 ? -13.909 -8.638 23.071 1.00 95.94 172 SER A N 1
ATOM 1408 C CA . SER A 1 172 ? -14.768 -7.878 23.986 1.00 95.94 172 SER A CA 1
ATOM 1409 C C . SER A 1 172 ? -16.226 -7.887 23.530 1.00 95.94 172 SER A C 1
ATOM 1411 O O . SER A 1 172 ? -17.100 -8.248 24.310 1.00 95.94 172 SER A O 1
ATOM 1413 N N . ILE A 1 173 ? -16.506 -7.561 22.263 1.00 96.31 173 ILE A N 1
ATOM 1414 C CA . ILE A 1 173 ? -17.877 -7.543 21.722 1.00 96.31 173 ILE A CA 1
ATOM 1415 C C . ILE A 1 173 ? -18.498 -8.944 21.776 1.00 96.31 173 ILE A C 1
ATOM 1417 O O . ILE A 1 173 ? -19.677 -9.100 22.097 1.00 96.31 173 ILE A O 1
ATOM 1421 N N . THR A 1 174 ? -17.704 -9.978 21.493 1.00 98.00 174 THR A N 1
ATOM 1422 C CA . THR A 1 174 ? -18.147 -11.374 21.587 1.00 98.00 174 THR A CA 1
ATOM 1423 C C . THR A 1 174 ? -18.477 -11.763 23.030 1.00 98.00 174 THR A C 1
ATOM 1425 O O . THR A 1 174 ? -19.455 -12.476 23.267 1.00 98.00 174 THR A O 1
ATOM 1428 N N . SER A 1 175 ? -17.687 -11.301 24.002 1.00 98.19 175 SER A N 1
ATOM 1429 C CA . SER A 1 175 ? -17.969 -11.485 25.427 1.00 98.19 175 SER A CA 1
ATOM 1430 C C . SER A 1 175 ? -19.253 -10.764 25.840 1.00 98.19 175 SER A C 1
ATOM 1432 O O . SER A 1 175 ? -20.119 -11.384 26.456 1.00 98.19 175 SER A O 1
ATOM 1434 N N . ASP A 1 176 ? -19.430 -9.509 25.422 1.00 97.62 176 ASP A N 1
ATOM 1435 C CA . ASP A 1 176 ? -20.625 -8.708 25.710 1.00 97.62 176 ASP A CA 1
ATOM 1436 C C . ASP A 1 176 ? -21.892 -9.359 25.140 1.00 97.62 176 ASP A C 1
ATOM 1438 O O . ASP A 1 176 ? -22.925 -9.408 25.803 1.00 97.62 176 ASP A O 1
ATOM 1442 N N . LEU A 1 177 ? -21.824 -9.910 23.922 1.00 98.06 177 LEU A N 1
ATOM 1443 C CA . LEU A 1 177 ? -22.931 -10.654 23.313 1.00 98.06 177 LEU A CA 1
ATOM 1444 C C . LEU A 1 177 ? -23.302 -11.903 24.123 1.00 98.06 177 LEU A C 1
ATOM 1446 O O . LEU A 1 177 ? -24.490 -12.187 24.303 1.00 98.06 177 LEU A O 1
ATOM 1450 N N . LYS A 1 178 ? -22.305 -12.644 24.624 1.00 98.44 178 LYS A N 1
ATOM 1451 C CA . LYS A 1 178 ? -22.526 -13.821 25.479 1.00 98.44 178 LYS A CA 1
ATOM 1452 C C . LYS A 1 178 ? -23.153 -13.424 26.810 1.00 98.44 178 LYS A C 1
ATOM 1454 O O . LYS A 1 178 ? -24.133 -14.042 27.219 1.00 98.44 178 LYS A O 1
ATOM 1459 N N . GLU A 1 179 ? -22.628 -12.392 27.464 1.00 98.44 179 GLU A N 1
ATOM 1460 C CA . GLU A 1 179 ? -23.183 -11.879 28.716 1.00 98.44 179 GLU A CA 1
ATOM 1461 C C . GLU A 1 179 ? -24.627 -11.397 28.526 1.00 98.44 179 GLU A C 1
ATOM 1463 O O . GLU A 1 179 ? -25.513 -11.777 29.293 1.00 98.44 179 GLU A O 1
ATOM 1468 N N . LEU A 1 180 ? -24.885 -10.624 27.468 1.00 98.31 180 LEU A N 1
ATOM 1469 C CA . LEU A 1 180 ? -26.213 -10.130 27.119 1.00 98.31 180 LEU A CA 1
ATOM 1470 C C . LEU A 1 180 ? -27.208 -11.285 26.927 1.00 98.31 180 LEU A C 1
ATOM 1472 O O . LEU A 1 180 ? -28.338 -11.220 27.410 1.00 98.31 180 LEU A O 1
ATOM 1476 N N . TRP A 1 181 ? -26.788 -12.361 26.258 1.00 98.31 181 TRP A N 1
ATOM 1477 C CA . TRP A 1 181 ? -27.602 -13.566 26.100 1.00 98.31 181 TRP A CA 1
ATOM 1478 C C . TRP A 1 181 ? -27.884 -14.272 27.434 1.00 98.31 181 TRP A C 1
ATOM 1480 O O . TRP A 1 181 ? -29.025 -14.667 27.679 1.00 98.31 181 TRP A O 1
ATOM 1490 N N . VAL A 1 182 ? -26.891 -14.388 28.324 1.00 98.62 182 VAL A N 1
ATOM 1491 C CA . VAL A 1 182 ? -27.082 -14.979 29.660 1.00 98.62 182 VAL A CA 1
ATOM 1492 C C . VAL A 1 182 ? -28.086 -14.165 30.475 1.00 98.62 182 VAL A C 1
ATOM 1494 O O . VAL A 1 182 ? -29.050 -14.742 30.974 1.00 98.62 182 VAL A O 1
ATOM 1497 N N . ARG A 1 183 ? -27.914 -12.837 30.559 1.00 98.31 183 ARG A N 1
ATOM 1498 C CA . ARG A 1 183 ? -28.819 -11.936 31.299 1.00 98.31 183 ARG A CA 1
ATOM 1499 C C . ARG A 1 183 ? -30.260 -12.024 30.803 1.00 98.31 183 ARG A C 1
ATOM 1501 O O . ARG A 1 183 ? -31.196 -12.053 31.599 1.00 98.31 183 ARG A O 1
ATOM 1508 N N . HIS A 1 184 ? -30.450 -12.098 29.485 1.00 98.00 184 HIS A N 1
ATOM 1509 C CA . HIS A 1 184 ? -31.773 -12.309 28.892 1.00 98.00 184 HIS A CA 1
ATOM 1510 C C . HIS A 1 184 ? -32.361 -13.661 29.294 1.00 98.00 184 HIS A C 1
ATOM 1512 O O . HIS A 1 184 ? -33.505 -13.726 29.738 1.00 98.00 184 HIS A O 1
ATOM 1518 N N . THR A 1 185 ? -31.558 -14.721 29.216 1.00 98.25 185 THR A N 1
ATOM 1519 C CA . THR A 1 185 ? -31.989 -16.090 29.522 1.00 98.25 185 THR A CA 1
ATOM 1520 C C . THR A 1 185 ? -32.426 -16.252 30.981 1.00 98.25 185 THR A C 1
ATOM 1522 O O . THR A 1 185 ? -33.390 -16.965 31.252 1.00 98.25 185 THR A O 1
ATOM 1525 N N . VAL A 1 186 ? -31.764 -15.572 31.925 1.00 98.31 186 VAL A N 1
ATOM 1526 C CA . VAL A 1 186 ? -32.152 -15.583 33.350 1.00 98.31 186 VAL A CA 1
ATOM 1527 C C . VAL A 1 186 ? -33.282 -14.599 33.688 1.00 98.31 186 VA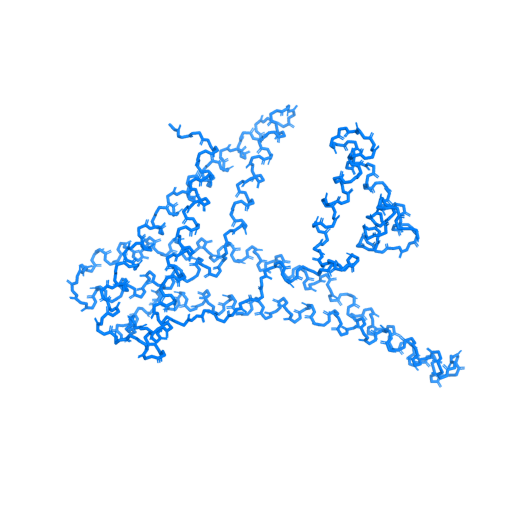L A C 1
ATOM 1529 O O . VAL A 1 186 ? -33.732 -14.555 34.830 1.00 98.31 186 VAL A O 1
ATOM 1532 N N . GLY A 1 187 ? -33.767 -13.827 32.709 1.00 97.88 187 GLY A N 1
ATOM 1533 C CA . GLY A 1 187 ? -34.883 -12.893 32.871 1.00 97.88 187 GLY A CA 1
ATOM 1534 C C . GLY A 1 187 ? -34.516 -11.532 33.472 1.00 97.88 187 GLY A C 1
ATOM 1535 O O . GLY A 1 187 ? -35.418 -10.798 33.868 1.00 97.88 187 GLY A O 1
ATOM 1536 N N . GLU A 1 188 ? -33.229 -11.172 33.536 1.00 98.19 188 GLU A N 1
ATOM 1537 C CA . GLU A 1 188 ? -32.783 -9.863 34.045 1.00 98.19 188 GLU A CA 1
ATOM 1538 C C . GLU A 1 188 ? -33.111 -8.712 33.088 1.00 98.19 188 GLU A C 1
ATOM 1540 O O . GLU A 1 188 ? -33.336 -7.587 33.532 1.00 98.19 188 GLU A O 1
ATOM 1545 N N . ILE A 1 189 ? -33.143 -8.985 31.780 1.00 97.62 189 ILE A N 1
ATOM 1546 C CA . ILE A 1 189 ? -33.443 -7.988 30.746 1.00 97.62 189 ILE A CA 1
ATOM 1547 C C . ILE A 1 189 ? -34.655 -8.404 29.897 1.00 97.62 189 ILE A C 1
ATOM 1549 O O . ILE A 1 189 ? -34.743 -9.558 29.466 1.00 97.62 189 ILE A O 1
ATOM 1553 N N . PRO A 1 190 ? -35.589 -7.480 29.596 1.00 98.19 190 PRO A N 1
ATOM 1554 C CA . PRO A 1 190 ? -36.720 -7.758 28.715 1.00 98.19 190 PRO A CA 1
ATOM 1555 C C . PRO A 1 190 ? -36.292 -8.082 27.276 1.00 98.19 190 PRO A C 1
ATOM 1557 O O . PRO A 1 190 ? -35.290 -7.571 26.774 1.00 98.19 190 PRO A O 1
ATOM 1560 N N . GLN A 1 191 ? -37.122 -8.843 26.551 1.00 97.88 191 GLN A N 1
ATOM 1561 C CA . GLN A 1 191 ? -36.870 -9.223 25.150 1.00 97.88 191 GLN A CA 1
ATOM 1562 C C . GLN A 1 191 ? -36.577 -8.023 24.234 1.00 97.88 191 GLN A C 1
ATOM 1564 O O . GLN A 1 191 ? -35.708 -8.101 23.367 1.00 97.88 191 GLN A O 1
ATOM 1569 N N . ALA A 1 192 ? -37.310 -6.918 24.404 1.00 97.50 192 ALA A N 1
ATOM 1570 C CA . ALA A 1 192 ? -37.150 -5.730 23.569 1.00 97.50 192 ALA A CA 1
ATOM 1571 C C . ALA A 1 192 ? -35.772 -5.071 23.760 1.00 97.50 192 ALA A C 1
ATOM 1573 O O . ALA A 1 192 ? -35.132 -4.682 22.782 1.00 97.50 192 ALA A O 1
ATOM 1574 N N . GLU A 1 193 ? -35.299 -4.991 25.006 1.00 97.69 193 GLU A N 1
ATOM 1575 C CA . GLU A 1 193 ? -33.985 -4.439 25.342 1.00 97.69 193 GLU A CA 1
ATOM 1576 C C . GLU A 1 193 ? -32.857 -5.354 24.857 1.00 97.69 193 GLU A C 1
ATOM 1578 O O . GLU A 1 193 ? -31.922 -4.878 24.211 1.00 97.69 193 GLU A O 1
ATOM 1583 N N . TYR A 1 194 ? -32.998 -6.669 25.068 1.00 97.94 194 TYR A N 1
ATOM 1584 C CA . TYR A 1 194 ? -32.080 -7.678 24.540 1.00 97.94 194 TYR A CA 1
ATOM 1585 C C . TYR A 1 194 ? -31.914 -7.555 23.022 1.00 97.94 194 TYR A C 1
ATOM 1587 O O . TYR A 1 194 ? -30.791 -7.428 22.539 1.00 97.94 194 TYR A O 1
ATOM 1595 N N . ASN A 1 195 ? -33.020 -7.536 22.271 1.00 97.69 195 ASN A N 1
ATOM 1596 C CA . ASN A 1 195 ? -32.980 -7.454 20.810 1.00 97.69 195 ASN A CA 1
ATOM 1597 C C . ASN A 1 195 ? -32.270 -6.177 20.336 1.00 97.69 195 ASN A C 1
ATOM 1599 O O . ASN A 1 195 ? -31.423 -6.239 19.453 1.00 97.69 195 ASN A O 1
ATOM 1603 N N . SER A 1 196 ? -32.578 -5.029 20.946 1.00 96.88 196 SER A N 1
ATOM 1604 C CA . SER A 1 196 ? -31.956 -3.748 20.591 1.00 96.88 196 SER A CA 1
ATOM 1605 C C . SER A 1 196 ? -30.447 -3.735 20.873 1.00 96.88 196 SER A C 1
ATOM 1607 O O . SER A 1 196 ? -29.642 -3.377 20.008 1.00 96.88 196 SER A O 1
ATOM 1609 N N . ALA A 1 197 ? -30.039 -4.173 22.069 1.00 96.69 197 ALA A N 1
ATOM 1610 C CA . ALA A 1 197 ? -28.632 -4.238 22.451 1.00 96.69 197 ALA A CA 1
ATOM 1611 C C . ALA A 1 197 ? -27.849 -5.244 21.595 1.00 96.69 197 ALA A C 1
ATOM 1613 O O . ALA A 1 197 ? -26.725 -4.947 21.185 1.00 96.69 197 ALA A O 1
ATOM 1614 N N . ARG A 1 198 ? -28.464 -6.391 21.284 1.00 98.06 198 ARG A N 1
ATOM 1615 C CA . ARG A 1 198 ? -27.900 -7.434 20.428 1.00 98.06 198 ARG A CA 1
ATOM 1616 C C . ARG A 1 198 ? -27.624 -6.905 19.029 1.00 98.06 198 ARG A C 1
ATOM 1618 O O . ARG A 1 198 ? -26.482 -6.993 18.597 1.00 98.06 198 ARG A O 1
ATOM 1625 N N . THR A 1 199 ? -28.617 -6.310 18.363 1.00 96.88 199 THR A N 1
ATOM 1626 C CA . THR A 1 199 ? -28.448 -5.765 17.005 1.00 96.88 199 THR A CA 1
ATOM 1627 C C . THR A 1 199 ? -27.283 -4.780 16.952 1.00 96.88 199 THR A C 1
ATOM 1629 O O . THR A 1 199 ? -26.413 -4.887 16.094 1.00 96.88 199 THR A O 1
ATOM 1632 N N . ARG A 1 200 ? -27.193 -3.869 17.930 1.00 94.94 200 ARG A N 1
ATOM 1633 C CA . ARG A 1 200 ? -26.093 -2.897 18.012 1.00 94.94 200 ARG A CA 1
ATOM 1634 C C . ARG A 1 200 ? -24.721 -3.559 18.185 1.00 94.94 200 ARG A C 1
ATOM 1636 O O . ARG A 1 200 ? -23.737 -3.074 17.629 1.00 94.94 200 ARG A O 1
ATOM 1643 N N . LEU A 1 201 ? -24.619 -4.609 19.000 1.00 95.62 201 LEU A N 1
ATOM 1644 C CA . LEU A 1 201 ? -23.363 -5.340 19.193 1.00 95.62 201 LEU A CA 1
ATOM 1645 C C . LEU A 1 201 ? -22.996 -6.172 17.957 1.00 95.62 201 LEU A C 1
ATOM 1647 O O . LEU A 1 201 ? -21.834 -6.171 17.568 1.00 95.62 201 LEU A O 1
ATOM 1651 N N . GLU A 1 202 ? -23.966 -6.811 17.301 1.00 96.69 202 GLU A N 1
ATOM 1652 C CA . GLU A 1 202 ? -23.761 -7.555 16.049 1.00 96.69 202 GLU A CA 1
ATOM 1653 C C . GLU A 1 202 ? -23.303 -6.635 14.906 1.00 96.69 202 GLU A C 1
ATOM 1655 O O . GLU A 1 202 ? -22.396 -6.987 14.154 1.00 96.69 202 GLU A O 1
ATOM 1660 N N . GLU A 1 203 ? -23.858 -5.425 14.795 1.00 93.94 203 GLU A N 1
ATOM 1661 C CA . GLU A 1 203 ? -23.400 -4.417 13.829 1.00 93.94 203 GLU A CA 1
ATOM 1662 C C . GLU A 1 203 ? -21.943 -4.005 14.075 1.00 93.94 203 GLU A C 1
ATOM 1664 O O . GLU A 1 203 ? -21.146 -3.928 13.135 1.00 93.94 203 GLU A O 1
ATOM 1669 N N . LYS A 1 204 ? -21.571 -3.776 15.343 1.00 92.19 204 LYS A N 1
ATOM 1670 C CA . LYS A 1 204 ? -20.182 -3.482 15.721 1.00 92.19 204 LYS A CA 1
ATOM 1671 C C . LYS A 1 204 ? -19.256 -4.655 15.413 1.00 92.19 204 LYS A C 1
ATOM 1673 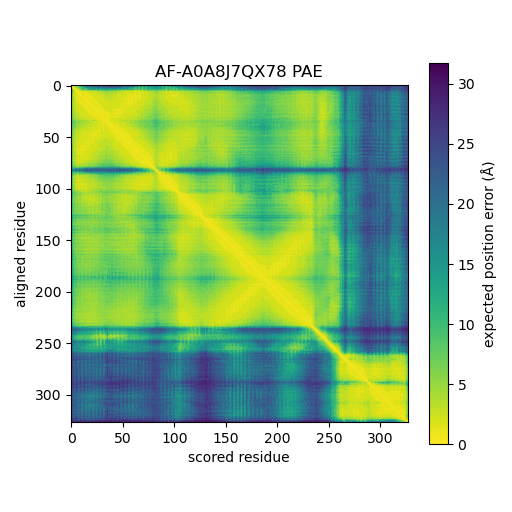O O . LYS A 1 204 ? -18.198 -4.430 14.831 1.00 92.19 204 LYS A O 1
ATOM 1678 N N . LEU A 1 205 ? -19.664 -5.877 15.758 1.00 94.25 205 LEU A N 1
ATOM 1679 C CA . LEU A 1 205 ? -18.910 -7.099 15.482 1.00 94.25 205 LEU A CA 1
ATOM 1680 C C . LEU A 1 205 ? -18.619 -7.213 13.984 1.00 94.25 205 LEU A C 1
ATOM 1682 O O . LEU A 1 205 ? -17.459 -7.264 13.585 1.00 94.25 205 LEU A O 1
ATOM 1686 N N . LYS A 1 206 ? -19.663 -7.111 13.155 1.00 94.62 206 LYS A N 1
ATOM 1687 C CA . LYS A 1 206 ? -19.554 -7.178 11.694 1.00 94.62 206 LYS A CA 1
ATOM 1688 C C . LYS A 1 206 ? -18.637 -6.094 11.122 1.00 94.62 206 LYS A C 1
ATOM 1690 O O . LYS A 1 206 ? -17.927 -6.332 10.146 1.00 94.62 206 LYS A O 1
ATOM 1695 N N . SER A 1 207 ? -18.654 -4.894 11.702 1.00 90.62 207 SER A N 1
ATOM 1696 C CA . SER A 1 207 ? -17.766 -3.797 11.299 1.00 90.62 207 SER A CA 1
ATOM 1697 C C . SER A 1 207 ? -16.291 -4.112 11.586 1.00 90.62 207 SER A C 1
ATOM 1699 O O . SER A 1 207 ? -15.434 -3.936 10.713 1.00 90.62 207 SER A O 1
ATOM 1701 N N . VAL A 1 208 ? -15.992 -4.625 12.785 1.00 90.62 208 VAL A N 1
ATOM 1702 C CA . VAL A 1 208 ? -14.634 -5.034 13.182 1.00 90.62 208 VAL A CA 1
ATOM 1703 C C . VAL A 1 208 ? -14.145 -6.204 12.323 1.00 90.62 208 VAL A C 1
ATOM 1705 O O . VAL A 1 208 ? -13.058 -6.118 11.753 1.00 90.62 208 VAL A O 1
ATOM 1708 N N . GLU A 1 209 ? -14.962 -7.247 12.146 1.00 93.62 209 GLU A N 1
ATOM 1709 C CA . GLU A 1 209 ? -14.651 -8.405 11.291 1.00 93.62 209 GLU A CA 1
ATOM 1710 C C . GLU A 1 209 ? -14.349 -7.987 9.849 1.00 93.62 209 GLU A C 1
ATOM 1712 O O . GLU A 1 209 ? -13.339 -8.394 9.279 1.00 93.62 209 GLU A O 1
ATOM 1717 N N . SER A 1 210 ? -15.187 -7.119 9.274 1.00 90.44 210 SER A N 1
ATOM 1718 C CA . SER A 1 210 ? -14.987 -6.577 7.927 1.00 90.44 210 SER A CA 1
ATOM 1719 C C . SER A 1 210 ? -13.664 -5.820 7.803 1.00 90.44 210 SER A C 1
ATOM 1721 O O . SER A 1 210 ? -12.988 -5.907 6.780 1.00 90.44 210 SER A O 1
ATOM 1723 N N . SER A 1 211 ? -13.260 -5.099 8.849 1.00 88.19 211 SER A N 1
ATOM 1724 C CA . SER A 1 211 ? -12.007 -4.339 8.850 1.00 88.19 211 SER A CA 1
ATOM 1725 C C . SER A 1 211 ? -10.787 -5.264 8.909 1.00 88.19 211 SER A C 1
ATOM 1727 O O . SER A 1 211 ? -9.856 -5.092 8.123 1.00 88.19 211 SER A O 1
ATOM 1729 N N . ILE A 1 212 ? -10.817 -6.293 9.764 1.00 90.44 212 ILE A N 1
ATOM 1730 C CA . ILE A 1 212 ? -9.776 -7.336 9.821 1.00 90.44 212 ILE A CA 1
ATOM 1731 C C . ILE A 1 212 ? -9.654 -8.052 8.470 1.00 90.44 212 ILE A C 1
ATOM 1733 O O . ILE A 1 212 ? -8.551 -8.221 7.953 1.00 90.44 212 ILE A O 1
ATOM 1737 N N . GLU A 1 213 ? -10.782 -8.441 7.877 1.00 91.62 213 GLU A N 1
ATOM 1738 C CA . GLU A 1 213 ? -10.812 -9.138 6.592 1.00 91.62 213 GLU A CA 1
ATOM 1739 C C . GLU A 1 213 ? -10.236 -8.278 5.458 1.00 91.62 213 GLU A C 1
ATOM 1741 O O . GLU A 1 213 ? -9.482 -8.776 4.623 1.00 91.62 213 GLU A O 1
ATOM 1746 N N . LYS A 1 214 ? -10.523 -6.970 5.443 1.00 88.62 214 LYS A N 1
ATOM 1747 C CA . LYS A 1 214 ? -9.918 -6.037 4.481 1.00 88.62 214 LYS A CA 1
ATOM 1748 C C . LYS A 1 214 ? -8.394 -5.989 4.606 1.00 88.62 214 LYS A C 1
ATOM 1750 O O . LYS A 1 214 ? -7.716 -6.051 3.581 1.00 88.62 214 LYS A O 1
ATOM 1755 N N . TYR A 1 215 ? -7.860 -5.911 5.830 1.00 88.00 215 TYR A N 1
ATOM 1756 C CA . TYR A 1 215 ? -6.412 -5.954 6.053 1.00 88.00 215 TYR A CA 1
ATOM 1757 C C . TYR A 1 215 ? -5.803 -7.263 5.545 1.00 88.00 215 TYR A C 1
ATOM 1759 O O . TYR A 1 215 ? -4.821 -7.224 4.808 1.00 88.00 215 TYR A O 1
ATOM 1767 N N . ARG A 1 216 ? -6.403 -8.411 5.886 1.00 93.25 216 ARG A N 1
ATOM 1768 C CA . ARG A 1 216 ? -5.914 -9.735 5.466 1.00 93.25 216 ARG A CA 1
ATOM 1769 C C . ARG A 1 216 ? -5.911 -9.895 3.951 1.00 93.25 216 ARG A C 1
ATOM 1771 O O . ARG A 1 216 ? -4.874 -10.223 3.393 1.00 93.25 216 ARG A O 1
ATOM 1778 N N . ARG A 1 217 ? -7.011 -9.549 3.275 1.00 88.69 217 ARG A N 1
ATOM 1779 C CA . ARG A 1 217 ? -7.084 -9.602 1.804 1.00 88.69 217 ARG A CA 1
ATOM 1780 C C . ARG A 1 217 ? -6.024 -8.744 1.133 1.00 88.69 217 ARG A C 1
ATOM 1782 O O . ARG A 1 217 ? -5.433 -9.176 0.150 1.00 88.69 217 ARG A O 1
ATOM 1789 N N . TYR A 1 218 ? -5.790 -7.537 1.648 1.00 86.69 218 TYR A N 1
ATOM 1790 C CA . TYR A 1 218 ? -4.735 -6.679 1.121 1.00 86.69 218 TYR A CA 1
ATOM 1791 C C . TYR A 1 218 ? -3.353 -7.317 1.314 1.00 86.69 218 TYR A C 1
ATOM 1793 O O . TYR A 1 218 ? -2.572 -7.367 0.367 1.00 86.69 218 TYR A O 1
ATOM 1801 N N . ILE A 1 219 ? -3.073 -7.850 2.511 1.00 90.44 219 ILE A N 1
ATOM 1802 C CA . ILE A 1 219 ? -1.819 -8.554 2.805 1.00 90.44 219 ILE A CA 1
ATOM 1803 C C . ILE A 1 219 ? -1.614 -9.739 1.863 1.00 90.44 219 ILE A C 1
ATOM 1805 O O . ILE A 1 219 ? -0.579 -9.803 1.204 1.00 90.44 219 ILE A O 1
ATOM 1809 N N . ASP A 1 220 ? -2.599 -10.625 1.754 1.00 90.06 220 ASP A N 1
ATOM 1810 C CA . ASP A 1 220 ? -2.504 -11.839 0.944 1.00 90.06 220 ASP A CA 1
ATOM 1811 C C . ASP A 1 220 ? -2.285 -11.510 -0.536 1.00 90.06 220 ASP A C 1
ATOM 1813 O O . ASP A 1 220 ? -1.471 -12.137 -1.216 1.00 90.06 220 ASP A O 1
ATOM 1817 N N . ALA A 1 221 ? -2.977 -10.491 -1.045 1.00 86.88 221 ALA A N 1
ATOM 1818 C CA . ALA A 1 221 ? -2.876 -10.109 -2.444 1.00 86.88 221 ALA A CA 1
ATOM 1819 C C . ALA A 1 221 ? -1.530 -9.442 -2.783 1.00 86.88 221 ALA A C 1
ATOM 1821 O O . ALA A 1 221 ? -0.988 -9.667 -3.869 1.00 86.88 221 ALA A O 1
ATOM 1822 N N . VAL A 1 222 ? -0.950 -8.658 -1.866 1.00 87.38 222 VAL A N 1
ATOM 1823 C CA . VAL A 1 222 ? 0.408 -8.120 -2.044 1.00 87.38 222 VAL A CA 1
ATOM 1824 C C . VAL A 1 222 ? 1.464 -9.217 -1.869 1.00 87.38 222 VAL A C 1
ATOM 1826 O O . VAL A 1 222 ? 2.369 -9.304 -2.698 1.00 87.38 222 VAL A O 1
ATOM 1829 N N . ASP A 1 223 ? 1.330 -10.093 -0.866 1.00 91.19 223 ASP A N 1
ATOM 1830 C CA . ASP A 1 223 ? 2.214 -11.251 -0.661 1.00 91.19 223 ASP A CA 1
ATOM 1831 C C . ASP A 1 223 ? 2.275 -12.133 -1.912 1.00 91.19 223 ASP A C 1
ATOM 1833 O O . ASP A 1 223 ? 3.363 -12.500 -2.358 1.00 91.19 223 ASP A O 1
ATOM 1837 N N . ALA A 1 224 ? 1.121 -12.434 -2.514 1.00 88.94 224 ALA A N 1
ATOM 1838 C CA . ALA A 1 224 ? 1.040 -13.228 -3.734 1.00 88.94 224 ALA A CA 1
ATOM 1839 C C . ALA A 1 224 ? 1.803 -12.576 -4.898 1.00 88.94 224 ALA A C 1
ATOM 1841 O O . ALA A 1 224 ? 2.503 -13.268 -5.636 1.00 88.94 224 ALA A O 1
ATOM 1842 N N . ARG A 1 225 ? 1.726 -11.246 -5.042 1.00 88.00 225 ARG A N 1
ATOM 1843 C CA . ARG A 1 225 ? 2.449 -10.500 -6.088 1.00 88.00 225 ARG A CA 1
ATOM 1844 C C . ARG A 1 225 ? 3.950 -10.437 -5.831 1.00 88.00 225 ARG A C 1
ATOM 1846 O O . ARG A 1 225 ? 4.729 -10.628 -6.760 1.00 88.00 225 ARG A O 1
ATOM 1853 N N . VAL A 1 226 ? 4.368 -10.204 -4.587 1.00 90.00 226 VAL A N 1
ATOM 1854 C CA . VAL A 1 226 ? 5.787 -10.266 -4.199 1.00 90.00 226 VAL A CA 1
ATOM 1855 C C . VAL A 1 226 ? 6.339 -11.661 -4.496 1.00 90.00 226 VAL A C 1
ATOM 1857 O O . VAL A 1 226 ? 7.391 -11.792 -5.121 1.00 90.00 226 VAL A O 1
ATOM 1860 N N . PHE A 1 227 ? 5.598 -12.706 -4.119 1.00 89.25 227 PHE A N 1
ATOM 1861 C CA . PHE A 1 227 ? 5.958 -14.090 -4.405 1.00 89.25 227 PHE A CA 1
ATOM 1862 C C . PHE A 1 227 ? 6.045 -14.369 -5.911 1.00 89.25 227 PHE A C 1
ATOM 1864 O O . PHE A 1 227 ? 7.022 -14.967 -6.354 1.00 89.25 227 PHE A O 1
ATOM 1871 N N . GLU A 1 228 ? 5.082 -13.899 -6.709 1.00 86.75 228 GLU A N 1
ATOM 1872 C CA . GLU A 1 228 ? 5.110 -14.014 -8.172 1.00 86.75 228 GLU A CA 1
ATOM 1873 C C . GLU A 1 228 ? 6.379 -13.378 -8.760 1.00 86.75 228 GLU A C 1
ATOM 1875 O O . GLU A 1 228 ? 7.041 -13.978 -9.606 1.00 86.75 228 GLU A O 1
ATOM 1880 N N . CYS A 1 229 ? 6.774 -12.201 -8.270 1.00 88.12 229 CYS A N 1
ATOM 1881 C CA . CYS A 1 229 ? 7.991 -11.526 -8.717 1.00 88.12 229 CYS A CA 1
ATOM 1882 C C . CYS A 1 229 ? 9.257 -12.331 -8.376 1.00 88.12 229 CYS A C 1
ATOM 1884 O O . CYS A 1 229 ? 10.136 -12.492 -9.226 1.00 88.12 229 CYS A O 1
ATOM 1886 N N . TYR A 1 230 ? 9.336 -12.906 -7.171 1.00 89.06 230 TYR A N 1
ATOM 1887 C CA . TYR A 1 230 ? 10.438 -13.802 -6.799 1.00 89.06 230 TYR A CA 1
ATOM 1888 C C . TYR A 1 230 ? 10.436 -15.102 -7.608 1.00 89.06 230 TYR A C 1
ATOM 1890 O O . TYR A 1 230 ? 11.503 -15.611 -7.964 1.00 89.06 230 TYR A O 1
ATOM 1898 N N . LEU A 1 231 ? 9.263 -15.639 -7.940 1.00 86.94 231 LEU A N 1
ATOM 1899 C CA . LEU A 1 231 ? 9.147 -16.816 -8.791 1.00 86.94 231 LEU A CA 1
ATOM 1900 C C . LEU A 1 231 ? 9.674 -16.518 -10.201 1.00 86.94 231 LEU A C 1
ATOM 1902 O O . LEU A 1 231 ? 10.515 -17.263 -10.697 1.00 86.94 231 LEU A O 1
ATOM 1906 N N . LEU A 1 232 ? 9.267 -15.394 -10.799 1.00 83.88 232 LEU A N 1
ATOM 1907 C CA . LEU A 1 232 ? 9.772 -14.937 -12.100 1.00 83.88 232 LEU A CA 1
ATOM 1908 C C . LEU A 1 232 ? 11.291 -14.717 -12.084 1.00 83.88 232 LEU A C 1
ATOM 1910 O O . LEU A 1 232 ? 11.978 -15.052 -13.048 1.00 83.88 232 LEU A O 1
ATOM 1914 N N . TYR A 1 233 ? 11.828 -14.187 -10.983 1.00 86.12 233 TYR A N 1
ATOM 1915 C CA . TYR A 1 233 ? 13.264 -13.980 -10.816 1.00 86.12 233 TYR A CA 1
ATOM 1916 C C . TYR A 1 233 ? 14.053 -15.296 -10.703 1.00 86.12 233 TYR A C 1
ATOM 1918 O O . TYR A 1 233 ? 15.140 -15.432 -11.277 1.00 86.12 233 TYR A O 1
ATOM 1926 N N . THR A 1 234 ? 13.552 -16.255 -9.921 1.00 84.94 234 THR A N 1
ATOM 1927 C CA . THR A 1 234 ? 14.252 -17.519 -9.620 1.00 84.94 234 THR A CA 1
ATOM 1928 C C . THR A 1 234 ? 14.117 -18.543 -10.737 1.00 84.94 234 THR A C 1
ATOM 1930 O O . THR A 1 234 ? 15.077 -19.251 -11.041 1.00 84.94 234 THR A O 1
ATOM 1933 N N . GLN A 1 235 ? 12.950 -18.593 -11.369 1.00 80.81 235 GLN A N 1
ATOM 1934 C CA . GLN A 1 235 ? 12.627 -19.472 -12.480 1.00 80.81 235 GLN A CA 1
ATOM 1935 C C . GLN A 1 235 ? 12.234 -18.608 -13.680 1.00 80.81 235 GLN A C 1
ATOM 1937 O O . GLN A 1 235 ? 11.046 -18.511 -13.993 1.00 80.81 235 GLN A O 1
ATOM 1942 N N . PRO A 1 236 ? 13.206 -17.968 -14.360 1.00 66.12 236 PRO A N 1
ATOM 1943 C CA . PRO A 1 236 ? 12.920 -17.238 -15.584 1.00 66.12 236 PRO A CA 1
ATOM 1944 C C . PRO A 1 236 ? 12.448 -18.257 -16.619 1.00 66.12 236 PRO A C 1
ATOM 1946 O O . PRO A 1 236 ? 13.255 -18.930 -17.256 1.00 66.12 236 PRO A O 1
ATOM 1949 N N . ASN A 1 237 ? 11.134 -18.449 -16.721 1.00 62.50 237 ASN A N 1
ATOM 1950 C CA . ASN A 1 237 ? 10.574 -19.443 -17.615 1.00 62.50 237 ASN A CA 1
ATOM 1951 C C . ASN A 1 237 ? 10.720 -18.920 -19.055 1.00 62.50 237 ASN A C 1
ATOM 1953 O O . ASN A 1 237 ? 10.084 -17.921 -19.428 1.00 62.50 237 ASN A O 1
ATOM 1957 N N . PRO A 1 238 ? 11.525 -19.591 -19.898 1.00 53.09 238 PRO A N 1
ATOM 1958 C CA . PRO A 1 238 ? 11.724 -19.179 -21.271 1.00 53.09 238 PRO A CA 1
ATOM 1959 C C . PRO A 1 238 ? 10.469 -19.370 -22.144 1.00 53.09 238 PRO A C 1
ATOM 1961 O O . PRO A 1 238 ? 10.478 -18.985 -23.308 1.00 53.09 238 PRO A O 1
ATOM 1964 N N . GLU A 1 239 ? 9.351 -19.843 -21.599 1.00 54.81 239 GLU A N 1
ATOM 1965 C CA . GLU A 1 239 ? 8.064 -19.941 -22.298 1.00 54.81 239 GLU A CA 1
ATOM 1966 C C . GLU A 1 239 ? 7.073 -18.833 -21.931 1.00 54.81 239 GLU A C 1
ATOM 1968 O O . GLU A 1 239 ? 6.142 -18.593 -22.688 1.00 54.81 239 GLU A O 1
ATOM 1973 N N . VAL A 1 240 ? 7.294 -18.078 -20.845 1.00 60.75 240 VAL A N 1
ATOM 1974 C CA . VAL A 1 240 ? 6.427 -16.933 -20.508 1.00 60.75 240 VAL A CA 1
ATOM 1975 C C . VAL A 1 240 ? 6.684 -15.816 -21.522 1.00 60.75 240 VAL A C 1
ATOM 1977 O O . VAL A 1 240 ? 7.695 -15.109 -21.445 1.00 60.75 240 VAL A O 1
ATOM 1980 N N . SER A 1 241 ? 5.841 -15.715 -22.549 1.00 62.19 241 SER A N 1
ATOM 1981 C CA . SER A 1 241 ? 5.833 -14.589 -23.480 1.00 62.19 241 SER A CA 1
ATOM 1982 C C . SER A 1 241 ? 5.253 -13.364 -22.791 1.00 62.19 241 SER A C 1
ATOM 1984 O O . SER A 1 241 ? 4.223 -13.440 -22.129 1.00 62.19 241 SER A O 1
ATOM 1986 N N . PHE A 1 242 ? 5.898 -12.211 -22.962 1.00 67.62 242 PHE A N 1
ATOM 1987 C CA . PHE A 1 242 ? 5.277 -10.935 -22.626 1.00 67.62 242 PHE A CA 1
ATOM 1988 C C . PHE A 1 242 ? 4.257 -10.563 -23.712 1.00 67.62 242 PHE A C 1
ATOM 1990 O O . PHE A 1 242 ? 4.547 -9.818 -24.654 1.00 67.62 242 PHE A O 1
ATOM 1997 N N . ASP A 1 243 ? 3.065 -11.141 -23.624 1.00 75.19 243 ASP A N 1
ATOM 1998 C CA . ASP A 1 243 ? 1.925 -10.839 -24.488 1.00 75.19 243 ASP A CA 1
ATOM 1999 C C . ASP A 1 243 ? 0.907 -9.929 -23.784 1.00 75.19 243 ASP A C 1
ATOM 2001 O O . ASP A 1 243 ? 0.953 -9.702 -22.578 1.00 75.19 243 ASP A O 1
ATOM 2005 N N . PHE A 1 244 ? -0.041 -9.378 -24.541 1.00 73.88 244 PHE A N 1
ATOM 2006 C CA . PHE A 1 244 ? -1.107 -8.541 -23.980 1.00 73.88 244 PHE A CA 1
ATOM 2007 C C . PHE A 1 244 ? -2.034 -9.292 -23.010 1.00 73.88 244 PHE A C 1
ATOM 2009 O O . PHE A 1 244 ? -2.760 -8.660 -22.241 1.00 73.88 244 PHE A O 1
ATOM 2016 N N . GLU A 1 245 ? -2.013 -10.624 -23.025 1.00 74.50 245 GLU A N 1
ATOM 2017 C CA . GLU A 1 245 ? -2.766 -11.470 -22.097 1.00 74.50 245 GLU A CA 1
ATOM 2018 C C . GLU A 1 245 ? -2.107 -11.458 -20.710 1.00 74.50 245 GLU A C 1
ATOM 2020 O O . GLU A 1 245 ? -2.805 -11.362 -19.703 1.00 74.50 245 GLU A O 1
ATOM 2025 N N . SER A 1 246 ? -0.774 -11.414 -20.659 1.00 72.50 246 SER A N 1
ATOM 2026 C CA . SER A 1 246 ? 0.018 -11.275 -19.434 1.00 72.50 246 SER A CA 1
ATOM 2027 C C . SER A 1 246 ? -0.031 -9.874 -18.800 1.00 72.50 246 SER A C 1
ATOM 2029 O O . SER A 1 246 ? 0.219 -9.725 -17.600 1.00 72.50 246 SER A O 1
ATOM 2031 N N . ILE A 1 247 ? -0.407 -8.846 -19.573 1.00 74.31 247 ILE A N 1
ATOM 2032 C CA . ILE A 1 247 ? -0.678 -7.478 -19.094 1.00 74.31 247 ILE A CA 1
ATOM 2033 C C . ILE A 1 247 ? -2.104 -7.436 -18.527 1.00 74.31 247 ILE A C 1
ATOM 2035 O O . ILE A 1 247 ? -3.013 -6.795 -19.069 1.00 74.31 247 ILE A O 1
ATOM 2039 N N . THR A 1 248 ? -2.350 -8.174 -17.447 1.00 65.44 248 THR A N 1
ATOM 2040 C CA . THR A 1 248 ? -3.628 -8.101 -16.736 1.00 65.44 248 THR A CA 1
ATOM 2041 C C . THR A 1 248 ? -3.726 -6.761 -16.011 1.00 65.44 248 THR A C 1
ATOM 2043 O O . THR A 1 248 ? -2.773 -6.391 -15.314 1.00 65.44 248 THR A O 1
ATOM 2046 N N . PRO A 1 249 ? -4.851 -6.025 -16.128 1.00 59.44 249 PRO A N 1
ATOM 2047 C CA . PRO A 1 249 ? -5.094 -4.921 -15.221 1.00 59.44 249 PRO A CA 1
ATOM 2048 C C . PRO A 1 249 ? -5.063 -5.522 -13.812 1.00 59.44 249 PRO A C 1
ATOM 2050 O O . PRO A 1 249 ? -5.675 -6.572 -13.590 1.00 59.44 249 PRO A O 1
ATOM 2053 N N . PRO A 1 250 ? -4.279 -4.950 -12.893 1.00 58.78 250 PRO A N 1
ATOM 2054 C CA . PRO A 1 250 ? -4.199 -5.470 -11.547 1.00 58.78 250 PRO A CA 1
ATOM 2055 C C . PRO A 1 250 ? -5.616 -5.500 -10.994 1.00 58.78 250 PRO A C 1
ATOM 2057 O O . PRO A 1 250 ? -6.335 -4.506 -11.097 1.00 58.78 250 PRO A O 1
ATOM 2060 N N . GLU A 1 251 ? -6.014 -6.635 -10.422 1.00 62.94 251 GLU A N 1
ATOM 2061 C CA . GLU A 1 251 ? -7.173 -6.657 -9.539 1.00 62.94 251 GLU A CA 1
ATOM 2062 C C . GLU A 1 251 ? -6.997 -5.487 -8.566 1.00 62.94 251 GLU A C 1
ATOM 2064 O O . GLU A 1 251 ? -5.912 -5.346 -7.979 1.00 62.94 251 GLU A O 1
ATOM 2069 N N . GLU A 1 252 ? -7.976 -4.577 -8.530 1.00 62.34 252 GLU A N 1
ATOM 2070 C CA . GLU A 1 252 ? -7.870 -3.359 -7.735 1.00 62.34 252 GLU A CA 1
ATOM 2071 C C . GLU A 1 252 ? -7.668 -3.776 -6.285 1.00 62.34 252 GLU A C 1
ATOM 2073 O O . GLU A 1 252 ? -8.590 -4.241 -5.613 1.00 62.34 252 GLU A O 1
ATOM 2078 N N . LEU A 1 253 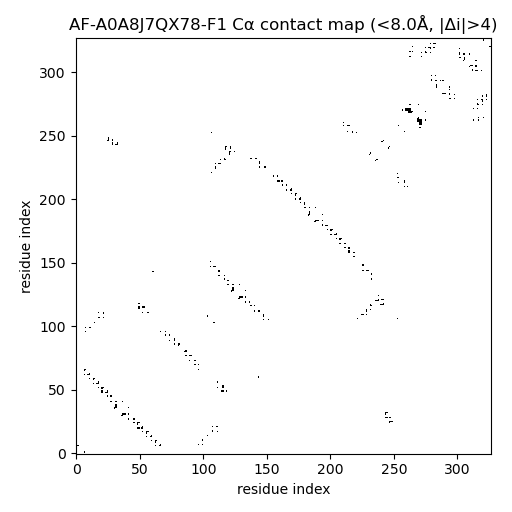? -6.431 -3.643 -5.806 1.00 62.34 253 LEU A N 1
ATOM 2079 C CA . LEU A 1 253 ? -6.180 -3.787 -4.390 1.00 62.34 253 LEU A CA 1
ATOM 2080 C C . LEU A 1 253 ? -6.935 -2.663 -3.685 1.00 62.34 253 LEU A C 1
ATOM 2082 O O . LEU A 1 253 ? -6.904 -1.523 -4.167 1.00 62.34 253 LEU A O 1
ATOM 2086 N N . PRO A 1 254 ? -7.568 -2.943 -2.533 1.00 58.78 254 PRO A N 1
ATOM 2087 C CA . PRO A 1 254 ? -8.003 -1.878 -1.646 1.00 58.78 254 PRO A CA 1
ATOM 2088 C C . PRO A 1 254 ? -6.821 -0.930 -1.446 1.00 58.78 254 PRO A C 1
ATOM 2090 O O . PRO A 1 254 ? -5.725 -1.390 -1.116 1.00 58.78 254 PRO A O 1
ATOM 2093 N N . LYS A 1 255 ? -6.988 0.377 -1.668 1.00 63.94 255 LYS A N 1
ATOM 2094 C CA . LYS A 1 255 ? -5.897 1.301 -1.342 1.00 63.94 255 LYS A CA 1
ATOM 2095 C C . LYS A 1 255 ? -5.659 1.206 0.162 1.00 63.94 255 LYS A C 1
ATOM 2097 O O . LYS A 1 255 ? -6.607 1.024 0.920 1.00 63.94 255 LYS A O 1
ATOM 2102 N N . ILE A 1 256 ? -4.421 1.384 0.624 1.00 60.03 256 ILE A N 1
ATOM 2103 C CA . ILE A 1 256 ? -4.143 1.463 2.071 1.00 60.03 256 ILE A CA 1
ATOM 2104 C C . ILE A 1 256 ? -5.044 2.515 2.747 1.00 60.03 256 ILE A C 1
ATOM 2106 O O . ILE A 1 256 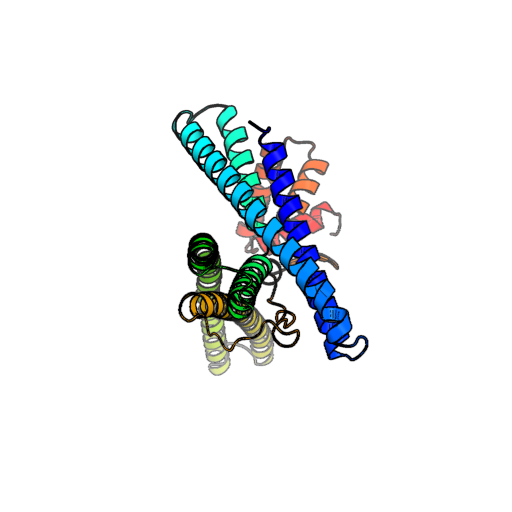? -5.549 2.290 3.842 1.00 60.03 256 ILE A O 1
ATOM 2110 N N . THR A 1 257 ? -5.348 3.612 2.051 1.00 57.44 257 THR A N 1
ATOM 2111 C CA . THR A 1 257 ? -6.282 4.656 2.506 1.00 57.44 257 THR A CA 1
ATOM 2112 C C . THR A 1 257 ? -7.744 4.203 2.609 1.00 57.44 257 THR A C 1
ATOM 2114 O O . THR A 1 257 ? -8.546 4.858 3.269 1.00 57.44 257 THR A O 1
ATOM 2117 N N . ASP A 1 258 ? -8.114 3.090 1.978 1.00 61.16 258 ASP A N 1
ATOM 2118 C CA . ASP A 1 258 ? -9.426 2.449 2.114 1.00 61.16 258 ASP A CA 1
ATOM 2119 C C . ASP A 1 258 ? -9.471 1.442 3.279 1.00 61.16 258 ASP A C 1
ATOM 2121 O O . ASP A 1 258 ? -10.558 0.994 3.664 1.00 61.16 258 ASP A O 1
ATOM 2125 N N . LEU A 1 259 ? -8.306 1.101 3.850 1.00 60.81 259 LEU A N 1
ATOM 2126 C CA . LEU A 1 259 ? -8.163 0.274 5.053 1.00 60.81 259 LEU A CA 1
ATOM 2127 C C . LEU A 1 259 ? -8.222 1.113 6.334 1.00 60.81 259 LEU A C 1
ATOM 2129 O O . LEU A 1 259 ? -8.675 0.628 7.368 1.00 60.81 259 LEU A O 1
ATOM 2133 N N . GLU A 1 260 ? -7.803 2.377 6.273 1.00 62.66 260 GLU A N 1
ATOM 2134 C CA . GLU A 1 260 ? -7.976 3.320 7.374 1.00 62.66 260 GLU A CA 1
ATOM 2135 C C . GLU A 1 260 ? -9.463 3.663 7.506 1.00 62.66 260 GLU A C 1
ATOM 2137 O O . GLU A 1 260 ? -10.059 4.252 6.605 1.00 62.66 260 GLU A O 1
ATOM 2142 N N . GLY A 1 261 ? -10.086 3.248 8.614 1.00 61.88 261 GLY A N 1
ATOM 2143 C CA . GLY A 1 261 ? -11.516 3.425 8.860 1.00 61.88 261 GLY A CA 1
ATOM 2144 C C . GLY A 1 261 ? -11.952 4.873 8.645 1.00 61.88 261 GLY A C 1
ATOM 2145 O O . GLY A 1 261 ? -11.734 5.726 9.502 1.00 61.88 261 GLY A O 1
ATOM 2146 N N . LYS A 1 262 ? -12.564 5.155 7.490 1.00 66.56 262 LYS A N 1
ATOM 2147 C CA . LYS A 1 262 ? -13.046 6.497 7.173 1.00 66.56 262 LYS A CA 1
ATOM 2148 C C . LYS A 1 262 ? -14.203 6.837 8.103 1.00 66.56 262 LYS A C 1
ATOM 2150 O O . LYS A 1 262 ? -15.204 6.125 8.177 1.00 66.56 262 LYS A O 1
ATOM 2155 N N . VAL A 1 263 ? -14.062 7.946 8.805 1.00 69.44 263 VAL A N 1
ATOM 2156 C CA . VAL A 1 263 ? -15.062 8.521 9.683 1.00 69.44 263 VAL A CA 1
ATOM 2157 C C . VAL A 1 263 ? -15.949 9.441 8.853 1.00 69.44 263 VAL A C 1
ATOM 2159 O O . VAL A 1 263 ? -15.468 10.333 8.150 1.00 69.44 263 VAL A O 1
ATOM 2162 N N . LYS A 1 264 ? -17.263 9.217 8.910 1.00 69.94 264 LYS A N 1
ATOM 2163 C CA . LYS A 1 264 ? -18.235 10.071 8.226 1.00 69.94 264 LYS A CA 1
ATOM 2164 C C . LYS A 1 264 ? -18.404 11.383 8.995 1.00 69.94 264 LYS A C 1
ATOM 2166 O O . LYS A 1 264 ? -18.746 11.354 10.174 1.00 69.94 264 LYS A O 1
ATOM 2171 N N . VAL A 1 265 ? -18.201 12.517 8.324 1.00 74.94 265 VAL A N 1
ATOM 2172 C CA . VAL A 1 265 ? -18.391 13.871 8.871 1.00 74.94 265 VAL A CA 1
ATOM 2173 C C . VAL A 1 265 ? -19.275 14.669 7.919 1.00 74.94 265 VAL A C 1
ATOM 2175 O O . VAL A 1 265 ? -18.838 15.120 6.859 1.00 74.94 265 VAL A O 1
ATOM 2178 N N . GLY A 1 266 ? -20.551 14.832 8.280 1.00 81.44 266 GLY A N 1
ATOM 2179 C CA . GLY A 1 266 ? -21.576 15.277 7.333 1.00 81.44 266 GLY A CA 1
ATOM 2180 C C . GLY A 1 266 ? -21.722 14.286 6.171 1.00 81.44 266 GLY A C 1
ATOM 2181 O O . GLY A 1 266 ? -22.031 13.118 6.398 1.00 81.44 266 GLY A O 1
ATOM 2182 N N . ASP A 1 267 ? -21.475 14.751 4.944 1.00 76.62 267 ASP A N 1
ATOM 2183 C CA . ASP A 1 267 ? -21.537 13.937 3.718 1.00 76.62 267 ASP A CA 1
ATOM 2184 C C . ASP A 1 267 ? -20.160 13.425 3.251 1.00 76.62 267 ASP A C 1
ATOM 2186 O O . ASP A 1 267 ? -20.073 12.667 2.289 1.00 76.62 267 ASP A O 1
ATOM 2190 N N . GLU A 1 268 ? -19.079 13.813 3.934 1.00 74.94 268 GLU A N 1
ATOM 2191 C CA . GLU A 1 268 ? -17.705 13.437 3.585 1.00 74.94 268 GLU A CA 1
ATOM 2192 C C . GLU A 1 268 ? -17.235 12.221 4.409 1.00 74.94 268 GLU A C 1
ATOM 2194 O O . GLU A 1 268 ? -17.604 12.065 5.575 1.00 74.94 268 GLU A O 1
ATOM 2199 N N . LEU A 1 269 ? -16.394 11.370 3.815 1.00 70.06 269 LEU A N 1
ATOM 2200 C CA . LEU A 1 269 ? -15.700 10.260 4.478 1.00 70.06 269 LEU A CA 1
ATOM 2201 C C . LEU A 1 269 ? -14.216 10.614 4.587 1.00 70.06 269 LEU A C 1
ATOM 2203 O O . LEU A 1 269 ? -13.558 10.743 3.560 1.00 70.06 269 LEU A O 1
ATOM 2207 N N . LEU A 1 270 ? -13.711 10.765 5.811 1.00 74.81 270 LEU A N 1
ATOM 2208 C CA . LEU A 1 270 ? -12.340 11.206 6.086 1.00 74.81 270 LEU A CA 1
ATOM 2209 C C . LEU A 1 270 ? -11.588 10.157 6.894 1.00 74.81 270 LEU A C 1
ATOM 2211 O O . LEU A 1 270 ? -12.157 9.596 7.828 1.00 74.81 270 LEU A O 1
ATOM 2215 N N . THR A 1 271 ? -10.312 9.915 6.614 1.00 79.56 271 THR A N 1
ATOM 2216 C CA . THR A 1 271 ? -9.480 9.120 7.532 1.00 79.56 271 THR A CA 1
ATOM 2217 C C . THR A 1 271 ? -9.346 9.843 8.884 1.00 79.56 271 THR A C 1
ATOM 2219 O O . THR A 1 271 ? -9.513 11.067 8.958 1.00 79.56 271 THR A O 1
ATOM 2222 N N . PRO A 1 272 ? -9.033 9.140 9.990 1.00 80.12 272 PRO A N 1
ATOM 2223 C CA . PRO A 1 272 ? -8.813 9.791 11.283 1.00 80.12 272 PRO A CA 1
ATOM 2224 C C . PRO A 1 272 ? -7.728 10.875 11.226 1.00 80.12 272 PRO A C 1
ATOM 2226 O O . PRO A 1 272 ? -7.846 11.898 11.904 1.00 80.12 272 PRO A O 1
ATOM 2229 N N . GLN A 1 273 ? -6.707 10.684 10.384 1.00 81.38 273 GLN A N 1
ATOM 2230 C CA . GLN A 1 273 ? -5.645 11.661 10.165 1.00 81.38 273 GLN A CA 1
ATOM 2231 C C . GLN A 1 273 ? -6.140 12.879 9.371 1.00 81.38 273 GLN A C 1
ATOM 2233 O O . GLN A 1 273 ? -5.918 14.007 9.803 1.00 81.38 273 GLN A O 1
ATOM 2238 N N . GLU A 1 274 ? -6.890 12.683 8.281 1.00 82.19 274 GLU A N 1
ATOM 2239 C CA . GLU A 1 274 ? -7.506 13.787 7.525 1.00 82.19 274 GLU A CA 1
ATOM 2240 C C . GLU A 1 274 ? -8.461 14.605 8.401 1.00 82.19 274 GLU A C 1
ATOM 2242 O O . GLU A 1 274 ? -8.471 15.838 8.363 1.00 82.19 274 GLU A O 1
ATOM 2247 N N . LEU A 1 275 ? -9.247 13.923 9.237 1.00 88.56 275 LEU A N 1
ATOM 2248 C CA . LEU A 1 275 ? -10.137 14.562 10.192 1.00 88.56 275 LEU A CA 1
ATOM 2249 C C . LEU A 1 275 ? -9.356 15.344 11.254 1.00 88.56 275 LEU A C 1
ATOM 2251 O O . LEU A 1 275 ? -9.739 16.468 11.589 1.00 88.56 275 LEU A O 1
ATOM 2255 N N . TYR A 1 276 ? -8.255 14.789 11.763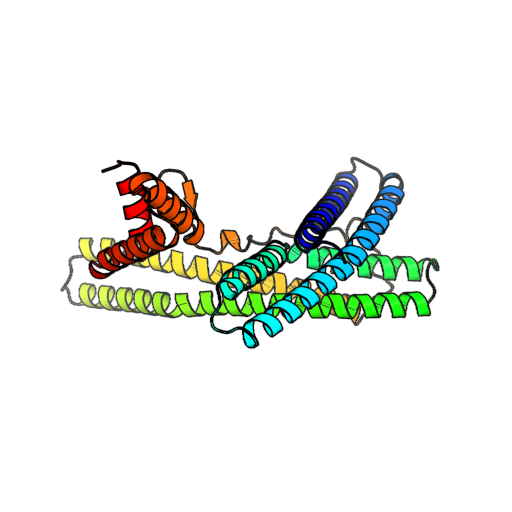 1.00 91.81 276 TYR A N 1
ATOM 2256 C CA . TYR A 1 276 ? -7.366 15.484 12.689 1.00 91.81 276 TYR A CA 1
ATOM 2257 C C . TYR A 1 276 ? -6.777 16.747 12.061 1.00 91.81 276 TYR A C 1
ATOM 2259 O O . TYR A 1 276 ? -6.919 17.828 12.631 1.00 91.81 276 TYR A O 1
ATOM 2267 N N . ASP A 1 277 ? -6.186 16.638 10.873 1.00 88.38 277 ASP A N 1
ATOM 2268 C CA . ASP A 1 277 ? -5.538 17.752 10.180 1.00 88.38 277 ASP A CA 1
ATOM 2269 C C . ASP A 1 277 ? -6.542 18.845 9.808 1.00 88.38 277 ASP A C 1
ATOM 2271 O O . ASP A 1 277 ? -6.287 20.035 10.024 1.00 88.38 277 ASP A O 1
ATOM 2275 N N . ARG A 1 278 ? -7.742 18.459 9.357 1.00 91.00 278 ARG A N 1
ATOM 2276 C CA . ARG A 1 278 ? -8.850 19.392 9.120 1.00 91.00 278 ARG A CA 1
ATOM 2277 C C . ARG A 1 278 ? -9.255 20.119 10.399 1.00 91.00 278 ARG A C 1
ATOM 2279 O O . ARG A 1 278 ? -9.427 21.337 10.385 1.00 91.00 278 ARG A O 1
ATOM 2286 N N . THR A 1 279 ? -9.417 19.391 11.501 1.00 90.12 279 THR A N 1
ATOM 2287 C CA . THR A 1 279 ? -9.830 19.971 12.789 1.00 90.12 279 THR A CA 1
ATOM 2288 C C . THR A 1 279 ? -8.744 20.891 13.343 1.00 90.12 279 THR A C 1
ATOM 2290 O O . THR A 1 279 ? -9.040 21.987 13.818 1.00 90.12 279 THR A O 1
ATOM 2293 N N . LEU A 1 280 ? -7.475 20.504 13.199 1.00 91.19 280 LEU A N 1
ATOM 2294 C CA . LEU A 1 280 ? -6.313 21.305 13.570 1.00 91.19 280 LEU A CA 1
ATOM 2295 C C . LEU A 1 280 ? -6.242 22.606 12.769 1.00 91.19 280 LEU A C 1
ATOM 2297 O O . LEU A 1 280 ? -6.020 23.673 13.346 1.00 91.19 280 LEU A O 1
ATOM 2301 N N . TYR A 1 281 ? -6.471 22.533 11.458 1.00 88.56 281 TYR A N 1
ATOM 2302 C CA . TYR A 1 281 ? -6.530 23.707 10.597 1.00 88.56 281 TYR A CA 1
ATOM 2303 C C . TYR A 1 281 ? -7.638 24.667 11.045 1.00 88.56 281 TYR A C 1
ATOM 2305 O O . TYR A 1 281 ? -7.381 25.854 11.246 1.00 88.56 281 TYR A O 1
ATOM 2313 N N . GLN A 1 282 ? -8.848 24.169 11.298 1.00 87.94 282 GLN A N 1
ATOM 2314 C CA . GLN A 1 282 ? -9.948 25.021 11.753 1.00 87.94 282 GLN A CA 1
ATOM 2315 C C . GLN A 1 282 ? -9.687 25.636 13.140 1.00 87.94 282 GLN A C 1
ATOM 2317 O O . GLN A 1 282 ? -9.953 26.819 13.352 1.00 87.94 282 GLN A O 1
ATOM 2322 N N . TYR A 1 283 ? -9.096 24.875 14.066 1.00 90.44 283 TYR A N 1
ATOM 2323 C CA . TYR A 1 283 ? -8.615 25.402 15.345 1.00 90.44 283 TYR A CA 1
ATOM 2324 C C . TYR A 1 283 ? -7.591 26.529 15.136 1.00 90.44 283 TYR A C 1
ATOM 2326 O O . TYR A 1 283 ? -7.634 27.542 15.833 1.00 90.44 283 TYR A O 1
ATOM 2334 N N . SER A 1 284 ? -6.681 26.396 14.166 1.00 87.81 284 SER A N 1
ATOM 2335 C CA . SER A 1 284 ? -5.688 27.442 13.892 1.00 87.81 284 SER A CA 1
ATOM 2336 C C . SER A 1 284 ? -6.337 28.755 13.442 1.00 87.81 284 SER A C 1
ATOM 2338 O O . SER A 1 284 ? -5.908 29.824 13.877 1.00 87.81 284 SER A O 1
ATOM 2340 N N . LEU A 1 285 ? -7.411 28.669 12.647 1.00 85.00 285 LEU A N 1
ATOM 2341 C CA . LEU A 1 285 ? -8.159 29.825 12.155 1.00 85.00 285 LEU A CA 1
ATOM 2342 C C . LEU A 1 285 ? -8.930 30.539 13.268 1.00 85.00 285 LEU A C 1
ATOM 2344 O O . LEU A 1 285 ? -8.921 31.764 13.319 1.00 85.00 285 LEU A O 1
ATOM 2348 N N . ILE A 1 286 ? -9.576 29.789 14.165 1.00 84.62 286 ILE A N 1
ATOM 2349 C CA . ILE A 1 286 ? -10.372 30.373 15.257 1.00 84.62 286 ILE A CA 1
ATOM 2350 C C . ILE A 1 286 ? -9.485 31.096 16.263 1.00 84.62 286 ILE A C 1
ATOM 2352 O O . ILE A 1 286 ? -9.802 32.200 16.701 1.00 84.62 286 ILE A O 1
ATOM 2356 N N . TRP A 1 287 ? -8.391 30.457 16.669 1.00 79.88 287 TRP A N 1
ATOM 2357 C CA . TRP A 1 287 ? -7.617 30.925 17.813 1.00 79.88 287 TRP A CA 1
ATOM 2358 C C . TRP A 1 287 ? -6.440 31.826 17.424 1.00 79.88 287 TRP A C 1
ATOM 2360 O O . TRP A 1 287 ? -5.826 32.421 18.306 1.00 79.88 287 TRP A O 1
ATOM 2370 N N . GLY A 1 288 ? -6.093 31.921 16.134 1.00 77.19 288 GLY A N 1
ATOM 2371 C CA . GLY A 1 288 ? -4.991 32.763 15.647 1.00 77.19 288 GLY A CA 1
ATOM 2372 C C . GLY A 1 288 ? -3.623 32.408 16.245 1.00 77.19 288 GLY A C 1
ATOM 2373 O O . GLY A 1 288 ? -2.728 33.250 16.303 1.00 77.19 288 GLY A O 1
ATOM 2374 N N . MET A 1 289 ? -3.461 31.179 16.742 1.00 78.94 289 MET A N 1
ATOM 2375 C CA . MET A 1 289 ? -2.250 30.738 17.434 1.00 78.94 289 MET A CA 1
ATOM 2376 C C . MET A 1 289 ? -1.250 30.073 16.484 1.00 78.94 289 MET A C 1
ATOM 2378 O O . MET A 1 289 ? -1.611 29.487 15.464 1.00 78.94 289 MET A O 1
ATOM 2382 N N . GLY A 1 290 ? 0.029 30.098 16.873 1.00 76.25 290 GLY A N 1
ATOM 2383 C CA . GLY A 1 290 ? 1.074 29.325 16.203 1.00 76.25 290 GLY A CA 1
ATOM 2384 C C . GLY A 1 290 ? 0.809 27.814 16.258 1.00 76.25 290 GLY A C 1
ATOM 2385 O O . GLY A 1 290 ? 0.228 27.308 17.221 1.00 76.25 290 GLY A O 1
ATOM 2386 N N . SER A 1 291 ? 1.289 27.086 15.245 1.00 78.75 291 SER A N 1
ATOM 2387 C CA . SER A 1 291 ? 0.986 25.662 15.005 1.00 78.75 291 SER A CA 1
ATOM 2388 C C . SER A 1 291 ? 1.182 24.749 16.223 1.00 78.75 291 SER A C 1
ATOM 2390 O O . SER A 1 291 ? 0.364 23.865 16.473 1.00 78.75 291 SER A O 1
ATOM 2392 N N . ALA A 1 292 ? 2.223 24.988 17.025 1.00 82.31 292 ALA A N 1
ATOM 2393 C CA . ALA A 1 292 ? 2.502 24.204 18.228 1.00 82.31 292 ALA A CA 1
ATOM 2394 C C . ALA A 1 292 ? 1.440 24.396 19.327 1.00 82.31 292 ALA A C 1
ATOM 2396 O O . ALA A 1 292 ? 1.000 23.422 19.939 1.00 82.31 292 ALA A O 1
ATOM 2397 N N . SER A 1 293 ? 1.002 25.637 19.559 1.00 87.00 293 SER A N 1
ATOM 2398 C CA . SER A 1 293 ? -0.024 25.953 20.561 1.00 87.00 293 SER A CA 1
ATOM 2399 C C . SER A 1 293 ? -1.396 25.442 20.127 1.00 87.00 293 SER A C 1
ATOM 2401 O O . SER A 1 293 ? -2.120 24.868 20.938 1.00 87.00 293 SER A O 1
ATOM 2403 N N . THR A 1 294 ? -1.722 25.568 18.838 1.00 89.12 294 THR A N 1
ATOM 2404 C CA . THR A 1 294 ? -2.959 25.030 18.255 1.00 89.12 294 THR A CA 1
ATOM 2405 C C . THR A 1 294 ? -3.039 23.515 18.422 1.00 89.12 294 THR A C 1
ATOM 2407 O O . THR A 1 294 ? -4.043 23.008 18.919 1.00 89.12 294 THR A O 1
ATOM 2410 N N . LYS A 1 295 ? -1.955 22.797 18.095 1.00 91.31 295 LYS A N 1
ATOM 2411 C CA . LYS A 1 295 ? -1.879 21.342 18.269 1.00 91.31 295 LYS A CA 1
ATOM 2412 C C . LYS A 1 295 ? -2.033 20.932 19.732 1.00 91.31 295 LYS A C 1
ATOM 2414 O O . LYS A 1 295 ? -2.809 20.034 20.041 1.00 91.31 295 LYS A O 1
ATOM 2419 N N . SER A 1 296 ? -1.336 21.618 20.638 1.00 91.88 296 SER A N 1
ATOM 2420 C CA . SER A 1 296 ? -1.423 21.357 22.081 1.00 91.88 296 SER A CA 1
ATOM 2421 C C . SER A 1 296 ? -2.852 21.514 22.615 1.00 91.88 296 SER A C 1
ATOM 2423 O O . SER A 1 296 ? -3.338 20.662 23.361 1.00 91.88 296 SER A O 1
ATOM 2425 N N . ASN A 1 297 ? -3.553 22.570 22.192 1.00 91.38 297 ASN A N 1
ATOM 2426 C CA . ASN A 1 297 ? -4.929 22.821 22.615 1.00 91.38 297 ASN A CA 1
ATOM 2427 C C . ASN A 1 297 ? -5.912 21.800 22.035 1.00 91.38 297 ASN A C 1
ATOM 2429 O O . ASN A 1 297 ? -6.742 21.291 22.785 1.00 91.38 297 ASN A O 1
ATOM 2433 N N . LEU A 1 298 ? -5.772 21.438 20.755 1.00 94.88 298 LEU A N 1
ATOM 2434 C CA . LEU A 1 298 ? -6.575 20.375 20.152 1.00 94.88 298 LEU A CA 1
ATOM 2435 C C . LEU A 1 298 ? -6.409 19.053 20.921 1.00 94.88 298 LEU A C 1
ATOM 2437 O O . LEU A 1 298 ? -7.395 18.447 21.327 1.00 94.88 298 LEU A O 1
ATOM 2441 N N . GLU A 1 299 ? -5.174 18.640 21.218 1.00 95.88 299 GLU A N 1
ATOM 2442 C CA . GLU A 1 299 ? -4.908 17.414 21.990 1.00 95.88 299 GLU A CA 1
ATOM 2443 C C . GLU A 1 299 ? -5.438 17.465 23.428 1.00 95.88 299 GLU A C 1
ATOM 2445 O O . GLU A 1 299 ? -5.756 16.432 24.024 1.00 95.88 299 GLU A O 1
ATOM 2450 N N . LYS A 1 300 ? -5.504 18.657 24.027 1.00 96.81 300 LYS A N 1
ATOM 2451 C CA . LYS A 1 300 ? -6.094 18.844 25.354 1.00 96.81 300 LYS A CA 1
ATOM 2452 C C . LYS A 1 300 ? -7.607 18.642 25.311 1.00 96.81 300 LYS A C 1
ATOM 2454 O O . LYS A 1 300 ? -8.153 18.002 26.206 1.00 96.81 300 LYS A O 1
ATOM 2459 N N . ASP A 1 301 ? -8.277 19.166 24.292 1.00 96.25 301 ASP A N 1
ATOM 2460 C CA . ASP A 1 301 ? -9.728 19.038 24.158 1.00 96.25 301 ASP A CA 1
ATOM 2461 C C . ASP A 1 301 ? -10.151 17.631 23.725 1.00 96.25 301 ASP A C 1
ATOM 2463 O O . ASP A 1 301 ? -11.116 17.103 24.278 1.00 96.25 301 ASP A O 1
ATOM 2467 N N . ILE A 1 302 ? -9.381 16.975 22.847 1.00 95.69 302 ILE A N 1
ATOM 2468 C CA . ILE A 1 302 ? -9.565 15.550 22.532 1.00 95.69 302 ILE A CA 1
ATOM 2469 C C . ILE A 1 302 ? -9.509 14.721 23.821 1.00 95.69 302 ILE A C 1
ATOM 2471 O O . ILE A 1 302 ? -10.427 13.952 24.095 1.00 95.69 302 ILE A O 1
ATOM 2475 N N . ARG A 1 303 ? -8.483 14.926 24.662 1.00 96.00 303 ARG A N 1
ATOM 2476 C CA . ARG A 1 303 ? -8.358 14.211 25.944 1.00 96.00 303 ARG A CA 1
ATOM 2477 C C . ARG A 1 303 ? -9.552 14.429 26.871 1.00 96.00 303 ARG A C 1
ATOM 2479 O O . ARG A 1 303 ? -10.077 13.455 27.396 1.00 96.00 303 ARG A O 1
ATOM 2486 N N . LYS A 1 304 ? -10.041 15.665 27.014 1.00 96.88 304 LYS A N 1
ATOM 2487 C CA . LYS A 1 304 ? -11.238 15.955 27.829 1.00 96.88 304 LYS A CA 1
ATOM 2488 C C . LYS A 1 304 ? -12.494 15.234 27.338 1.00 96.88 304 LYS A C 1
ATOM 2490 O O . LYS A 1 304 ? -13.363 14.911 28.141 1.00 96.88 304 LYS A O 1
ATOM 2495 N N . LEU A 1 305 ? -12.653 15.054 26.027 1.00 95.25 305 LEU A N 1
ATOM 2496 C CA . LEU A 1 305 ? -13.790 14.318 25.466 1.00 95.25 305 LEU A CA 1
ATOM 2497 C C . LEU A 1 305 ? -13.626 12.811 25.661 1.00 95.25 305 LEU A C 1
ATOM 2499 O O . LEU A 1 305 ? -14.598 12.126 25.974 1.00 95.25 305 LEU A O 1
ATOM 2503 N N . MET A 1 306 ? -12.395 12.310 25.571 1.00 94.38 306 MET A N 1
ATOM 2504 C CA . MET A 1 306 ? -12.088 10.916 25.888 1.00 94.38 306 MET A CA 1
ATOM 2505 C C . MET A 1 306 ? -12.332 10.586 27.366 1.00 94.38 306 MET A C 1
ATOM 2507 O O . MET A 1 306 ? -12.899 9.543 27.670 1.00 94.38 306 MET A O 1
ATOM 2511 N N . GLU A 1 307 ? -12.021 11.504 28.287 1.00 93.00 307 GLU A N 1
ATOM 2512 C CA . GLU A 1 307 ? -12.371 11.387 29.716 1.00 93.00 307 GLU A CA 1
ATOM 2513 C C . GLU A 1 307 ? -13.890 11.286 29.953 1.00 93.00 307 GLU A C 1
ATOM 2515 O O . GLU A 1 307 ? -14.325 10.757 30.972 1.00 93.00 307 GLU A O 1
ATOM 2520 N N . LYS A 1 308 ? -14.709 11.750 28.999 1.00 94.12 308 LYS A N 1
ATOM 2521 C CA . LYS A 1 308 ? -16.176 11.617 29.012 1.00 94.12 308 LYS A CA 1
ATOM 2522 C C . LYS A 1 308 ? -16.680 10.346 28.318 1.00 94.12 308 LYS A C 1
ATOM 2524 O O . LYS A 1 308 ? -17.882 10.213 28.105 1.00 94.12 308 LYS A O 1
ATOM 2529 N N . GLY A 1 309 ? -15.785 9.432 27.952 1.00 85.69 309 GLY A N 1
ATOM 2530 C CA . GLY A 1 309 ? -16.122 8.151 27.332 1.00 85.69 309 GLY A CA 1
ATOM 2531 C C . GLY A 1 309 ? -16.240 8.177 25.806 1.00 85.69 309 GLY A C 1
ATOM 2532 O O . GLY A 1 309 ? -16.701 7.194 25.232 1.00 85.69 309 GLY A O 1
ATOM 2533 N N . MET A 1 310 ? -15.838 9.262 25.131 1.00 90.38 310 MET A N 1
ATOM 2534 C CA . MET A 1 310 ? -15.747 9.267 23.665 1.00 90.38 310 MET A CA 1
ATOM 2535 C C . MET A 1 310 ? -14.477 8.550 23.190 1.00 90.38 310 MET A C 1
ATOM 2537 O O . MET A 1 310 ? -13.412 8.669 23.793 1.00 90.38 310 MET A O 1
ATOM 2541 N N . THR A 1 311 ? -14.561 7.861 22.055 1.00 84.25 311 THR A N 1
ATOM 2542 C CA . THR A 1 311 ? -13.360 7.448 21.307 1.00 84.25 311 THR A CA 1
ATOM 2543 C C . THR A 1 311 ? -12.643 8.674 20.733 1.00 84.25 311 THR A C 1
ATOM 2545 O O . THR A 1 311 ? -13.232 9.753 20.611 1.00 84.25 311 THR A O 1
ATOM 2548 N N . ARG A 1 312 ? -11.362 8.535 20.371 1.00 88.31 312 ARG A N 1
ATOM 2549 C CA . ARG A 1 312 ? -10.585 9.644 19.793 1.00 88.31 312 ARG A CA 1
ATOM 2550 C 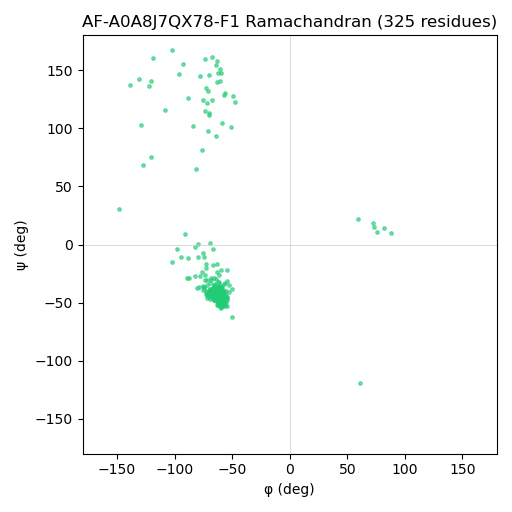C . ARG A 1 312 ? -11.214 10.141 18.487 1.00 88.31 312 ARG A C 1
ATOM 2552 O O . ARG A 1 312 ? -11.265 11.345 18.253 1.00 88.31 312 ARG A O 1
ATOM 2559 N N . GLU A 1 313 ? -11.746 9.230 17.683 1.00 83.94 313 GLU A N 1
ATOM 2560 C CA . GLU A 1 313 ? -12.439 9.502 16.426 1.00 83.94 313 GLU A CA 1
ATOM 2561 C C . GLU A 1 313 ? -13.742 10.264 16.680 1.00 83.94 313 GLU A C 1
ATOM 2563 O O . GLU A 1 313 ? -13.967 11.307 16.075 1.00 83.94 313 GLU A O 1
ATOM 2568 N N . GLN A 1 314 ? -14.568 9.816 17.633 1.00 85.56 314 GLN A N 1
ATOM 2569 C CA . GLN A 1 314 ? -15.787 10.537 18.027 1.00 85.56 314 GLN A CA 1
ATOM 2570 C C . GLN A 1 314 ? -15.481 11.937 18.564 1.00 85.56 314 GLN A C 1
ATOM 2572 O O . GLN A 1 314 ? -16.183 12.889 18.225 1.00 85.56 314 GLN A O 1
ATOM 2577 N N . ALA A 1 315 ? -14.424 12.077 19.368 1.00 92.50 315 ALA A N 1
ATOM 2578 C CA . ALA A 1 315 ? -13.975 13.371 19.862 1.00 92.50 315 ALA A CA 1
ATOM 2579 C C . ALA A 1 315 ? -13.567 14.294 18.705 1.00 92.50 315 ALA A C 1
ATOM 2581 O O . ALA A 1 315 ? -13.936 15.465 18.691 1.00 92.50 315 ALA A O 1
ATOM 2582 N N . LEU A 1 316 ? -12.857 13.768 17.706 1.00 92.81 316 LEU A N 1
ATOM 2583 C CA . LEU A 1 316 ? -12.473 14.517 16.513 1.00 92.81 316 LEU A CA 1
ATOM 2584 C C . LEU A 1 316 ? -13.674 14.946 15.665 1.00 92.81 316 LEU A C 1
ATOM 2586 O O . LEU A 1 316 ? -13.722 16.103 15.255 1.00 92.81 316 LEU A O 1
ATOM 2590 N N . VAL A 1 317 ? -14.662 14.069 15.454 1.00 89.19 317 VAL A N 1
ATOM 2591 C CA . VAL A 1 317 ? -15.913 14.428 14.756 1.00 89.19 317 VAL A CA 1
ATOM 2592 C C . VAL A 1 317 ? -16.629 15.541 15.505 1.00 89.19 317 VAL A C 1
ATOM 2594 O O . VAL A 1 317 ? -16.939 16.576 14.919 1.00 89.19 317 VAL A O 1
ATOM 2597 N N . TYR A 1 318 ? -16.817 15.365 16.814 1.00 93.50 318 TYR A N 1
ATOM 2598 C CA . TYR A 1 318 ? -17.495 16.335 17.667 1.00 93.50 318 TYR A CA 1
ATOM 2599 C C . TYR A 1 318 ? -16.813 17.709 17.623 1.00 93.50 318 TYR A C 1
ATOM 2601 O O . TYR A 1 318 ? -17.474 18.736 17.465 1.00 93.50 318 TYR A O 1
ATOM 2609 N N . LEU A 1 319 ? -15.482 17.747 17.735 1.00 94.06 319 LEU A N 1
ATOM 2610 C CA . LEU A 1 319 ? -14.722 18.995 17.672 1.00 94.06 319 LEU A CA 1
ATOM 2611 C C . LEU A 1 319 ? -14.798 19.636 16.284 1.00 94.06 319 LEU A C 1
ATOM 2613 O O . LEU A 1 319 ? -14.965 20.852 16.198 1.00 94.06 319 LEU A O 1
ATOM 2617 N N . ASN A 1 320 ? -14.733 18.844 15.211 1.00 92.12 320 ASN A N 1
ATOM 2618 C CA . ASN A 1 320 ? -14.882 19.346 13.846 1.00 92.12 320 ASN A CA 1
ATOM 2619 C C . ASN A 1 320 ? -16.261 19.990 13.623 1.00 92.12 320 ASN A C 1
ATOM 2621 O O . ASN A 1 320 ? -16.362 21.094 13.085 1.00 92.12 320 ASN A O 1
ATOM 2625 N N . GLU A 1 321 ? -17.332 19.335 14.074 1.00 89.56 321 GLU A N 1
ATOM 2626 C CA . GLU A 1 321 ? -18.706 19.826 13.927 1.00 89.56 321 GLU A CA 1
ATOM 2627 C C . GLU A 1 321 ? -18.979 21.059 14.797 1.00 89.56 321 GLU A C 1
ATOM 2629 O O . GLU A 1 321 ? -19.519 22.055 14.302 1.00 89.56 321 GLU A O 1
ATOM 2634 N N . SER A 1 322 ? -18.508 21.046 16.051 1.00 89.69 322 SER A N 1
ATOM 2635 C CA . SER A 1 322 ? -18.628 22.176 16.979 1.00 89.69 322 SER A CA 1
ATOM 2636 C C . SER A 1 322 ? -17.945 23.433 16.443 1.00 89.69 322 SER A C 1
ATOM 2638 O O . SER A 1 322 ? -18.435 24.543 16.656 1.00 89.69 322 SER A O 1
ATOM 2640 N N . VAL A 1 323 ? -16.813 23.276 15.759 1.00 85.06 323 VAL A N 1
ATOM 2641 C CA . VAL A 1 323 ? -16.056 24.378 15.157 1.00 85.06 323 VAL A CA 1
ATOM 2642 C C . VAL A 1 323 ? -16.754 24.936 13.910 1.00 85.06 323 VAL A C 1
ATOM 2644 O O . VAL A 1 323 ? -16.686 26.136 13.649 1.00 85.06 323 VAL A O 1
ATOM 2647 N N . ARG A 1 324 ? -17.501 24.107 13.173 1.00 79.94 324 ARG A N 1
ATOM 2648 C CA . ARG A 1 324 ? -18.305 24.534 12.013 1.00 79.94 324 ARG A CA 1
ATOM 2649 C C . ARG A 1 324 ? -19.639 25.190 12.389 1.00 79.94 324 ARG A C 1
ATOM 2651 O O . ARG A 1 324 ? -20.390 25.566 11.492 1.00 79.94 324 ARG A O 1
ATOM 2658 N N . GLY A 1 325 ? -19.947 25.325 13.680 1.00 74.12 325 GLY A N 1
ATOM 2659 C CA . GLY A 1 325 ? -21.188 25.942 14.154 1.00 74.12 325 GLY A CA 1
ATOM 2660 C C . GLY A 1 325 ? -22.437 25.080 13.950 1.00 74.12 325 GLY A C 1
ATOM 2661 O O . GLY A 1 325 ? -23.547 25.597 14.059 1.00 74.12 325 GLY A O 1
ATOM 2662 N N . LYS A 1 326 ? -22.279 23.778 13.673 1.00 58.41 326 LYS A N 1
ATOM 2663 C CA . LYS A 1 326 ? -23.382 22.814 13.727 1.00 58.41 326 LYS A CA 1
ATOM 2664 C C . LYS A 1 326 ? -23.518 22.375 15.187 1.00 58.41 326 LYS A C 1
ATOM 2666 O O . LYS A 1 326 ? -22.669 21.642 15.683 1.00 58.41 326 LYS A O 1
ATOM 2671 N N . ARG A 1 327 ? -24.508 22.928 15.890 1.00 42.53 327 ARG A N 1
ATOM 2672 C CA . ARG A 1 327 ? -24.926 22.455 17.216 1.00 42.53 327 ARG A CA 1
ATOM 2673 C C . ARG A 1 327 ? -26.001 21.399 17.085 1.00 42.53 327 ARG A C 1
ATOM 2675 O O . ARG A 1 327 ? -26.882 21.602 16.219 1.00 42.53 327 ARG A O 1
#